Protein AF-L8G0K2-F1 (afdb_monomer)

Sequence (313 aa):
MASQEKRITRATSEGATPSTEPTEPAPRPIAQEADSPREEMASKLASLRRRIDEEKSYFNTMEEALQARIREESRKRRHQDSEEEWENPPDEEAQGTASTLSTETTPAHRPFGRVKDPKVYKGESARELNEFMASICTSFRYQPRMFPTEQSKVAFAAQYLEGDPMKEWDNRCASQDEGFADPLDIAGFEEFLRDLHVDPANRQRIAALTYNGAHQRKGQGIRKFVTYLEELEREMEPYTESQRTTHLLTKIHPDMRQRLLEGGYTERSSTHREAVVNILAMLEMTNRWVTEKAPTSDKPKEGRSSPQGNFPN

Foldseek 3Di:
DDDDDDDDDDDDDDDDDDDDDDDDDDDDDDDPDCPDPVVVVVVVVVVVVVVVVVVVVVVVVVVVVVVVVVVVVVVVVVVVVVVPPPDDDDDDDDDDDDDDDDDDDDPPDDPLPPQPQAAADALPDPVSLVSRLVSLVVVCVSCVVQPVDQLSSLVSSLVSYDHPLNVVVVVVVVVCVPDDDPPQGSVNSSVSSVCVNPPLVRLQVVLVVCLVPAAQDQLRQLVNSLVVNVVSCVSYDHDQQLVSLVSSLVRYDPVLNVVCVVVVVCVPDRSHNVSVSVVSNVVCVVDCSDDPPPPPDPDPPDDDDDDPDDDDD

Radius of gyration: 38.15 Å; Cα contacts (8 Å, |Δi|>4): 145; chains: 1; bounding box: 111×117×77 Å

Secondary structure (DSSP, 8-state):
------------------------------------HHHHHHHHHHHHHHHHHHHHHHHHHHHHHHHHHHHHHHHHHHHHTTTSTT--------------------------PPPPPPPPB--S-HHHHHHHHHHHHHHHHH-TTT--SHHHHHHHHHTTB-SHHHHHHHHHHHHHTTS------HHHHHHHHHHHHS-HHHHHHHHHHHHHH--PPTT--HHHHHHHHHHHHHTSSPPPHHHHHHHHHHHS-HHHHHHHHHTTHHHH--S-HHHHHHHHHHHHHHTT-S-----------------------

pLDDT: mean 70.8, std 22.41, range [29.92, 96.0]

Organism: Pseudogymnoascus destructans (strain ATCC MYA-4855 / 20631-21) (NCBI:txid658429)

Mean predicted aligned error: 21.27 Å

Structure (mmCIF, N/CA/C/O backbone):
data_AF-L8G0K2-F1
#
_entry.id   AF-L8G0K2-F1
#
loop_
_atom_site.group_PDB
_atom_site.id
_atom_site.type_symbol
_atom_site.label_atom_id
_atom_site.label_alt_id
_atom_site.label_comp_id
_atom_site.label_asym_id
_atom_site.label_entity_id
_atom_site.label_seq_id
_atom_site.pdbx_PDB_ins_code
_atom_site.Cartn_x
_atom_site.Cartn_y
_atom_site.Cartn_z
_atom_site.occupancy
_atom_site.B_iso_or_equiv
_atom_site.auth_seq_id
_atom_site.auth_comp_id
_atom_site.auth_asym_id
_atom_site.auth_atom_id
_atom_site.pdbx_PDB_model_num
ATOM 1 N N . MET A 1 1 ? 0.502 58.649 -22.788 1.00 37.28 1 MET A N 1
ATOM 2 C CA . MET A 1 1 ? -0.056 59.415 -23.921 1.00 37.28 1 MET A CA 1
ATOM 3 C C . MET A 1 1 ? -1.471 58.924 -24.150 1.00 37.28 1 MET A C 1
ATOM 5 O O . MET A 1 1 ? -1.595 57.733 -24.365 1.00 37.28 1 MET A O 1
ATOM 9 N N . ALA A 1 2 ? -2.443 59.835 -23.987 1.00 39.22 2 ALA A N 1
ATOM 10 C CA . ALA A 1 2 ? -3.812 59.911 -24.535 1.00 39.22 2 ALA A CA 1
ATOM 11 C C . ALA A 1 2 ? -4.628 58.624 -24.794 1.00 39.22 2 ALA A C 1
ATOM 13 O O . ALA A 1 2 ? -4.131 57.642 -25.312 1.00 39.22 2 ALA A O 1
ATOM 14 N N . SER A 1 3 ? -5.942 58.583 -24.620 1.00 37.91 3 SER A N 1
ATOM 15 C CA . SER A 1 3 ? -6.933 59.489 -24.042 1.00 37.91 3 SER A CA 1
ATOM 16 C C . SER A 1 3 ? -8.235 58.692 -24.006 1.00 37.91 3 SER A C 1
ATOM 18 O O . SER A 1 3 ? -8.466 57.814 -24.835 1.00 37.91 3 SER A O 1
ATOM 20 N N . GLN A 1 4 ? -9.075 59.047 -23.042 1.00 38.69 4 GLN A N 1
ATOM 21 C CA . GLN A 1 4 ? -10.517 58.807 -23.009 1.00 38.69 4 GLN A CA 1
ATOM 22 C C . GLN A 1 4 ? -11.208 59.205 -24.332 1.00 38.69 4 GLN A C 1
ATOM 24 O O . GLN A 1 4 ? -10.645 59.967 -25.111 1.00 38.69 4 GLN A O 1
ATOM 29 N N . GLU A 1 5 ? -12.448 58.750 -24.542 1.00 42.97 5 GLU A N 1
ATOM 30 C CA . GLU A 1 5 ? -13.641 59.616 -24.638 1.00 42.97 5 GLU A CA 1
ATOM 31 C C . GLU A 1 5 ? -14.902 58.781 -24.975 1.00 42.97 5 GLU A C 1
ATOM 33 O O . GLU A 1 5 ? -14.923 58.018 -25.929 1.00 42.97 5 GLU A O 1
ATOM 38 N N . LYS A 1 6 ? -15.889 58.741 -24.065 1.00 43.88 6 LYS A N 1
ATOM 39 C CA . LYS A 1 6 ? -17.173 59.489 -24.078 1.00 43.88 6 LYS A CA 1
ATOM 40 C C . LYS A 1 6 ? -18.277 58.842 -24.946 1.00 43.88 6 LYS A C 1
ATOM 42 O O . LYS A 1 6 ? -18.152 58.774 -26.158 1.00 43.88 6 LYS A O 1
ATOM 47 N N . ARG A 1 7 ? -19.452 58.569 -24.360 1.00 40.81 7 ARG A N 1
ATOM 48 C CA . ARG A 1 7 ? -20.608 59.499 -24.314 1.00 40.81 7 ARG A CA 1
ATOM 49 C C . ARG A 1 7 ? -21.845 58.823 -23.704 1.00 40.81 7 ARG A C 1
ATOM 51 O O . ARG A 1 7 ? -22.255 57.748 -24.117 1.00 40.81 7 ARG A O 1
ATOM 58 N N . ILE A 1 8 ? -22.439 59.527 -22.743 1.00 40.72 8 ILE A N 1
ATOM 59 C CA . ILE A 1 8 ? -23.789 59.342 -22.203 1.00 40.72 8 ILE A CA 1
ATOM 60 C C . ILE A 1 8 ? -24.650 60.486 -22.762 1.00 40.72 8 ILE A C 1
ATOM 62 O O . ILE A 1 8 ? -24.208 61.633 -22.730 1.00 40.72 8 ILE A O 1
ATOM 66 N N . THR A 1 9 ? -25.877 60.182 -23.187 1.00 42.94 9 THR A N 1
ATOM 67 C CA . THR A 1 9 ? -27.027 61.096 -23.399 1.00 42.94 9 THR A CA 1
ATOM 68 C C . THR A 1 9 ? -28.280 60.221 -23.237 1.00 42.94 9 THR A C 1
ATOM 70 O O . THR A 1 9 ? -28.441 59.291 -24.017 1.00 42.94 9 THR A O 1
ATOM 73 N N . ARG A 1 10 ? -29.040 60.214 -22.128 1.00 32.62 10 ARG A N 1
ATOM 74 C CA . ARG A 1 10 ? -30.057 61.165 -21.610 1.00 32.62 10 ARG A CA 1
ATOM 75 C C . ARG A 1 10 ? -31.024 61.696 -22.682 1.00 32.62 10 ARG A C 1
ATOM 77 O O . ARG A 1 10 ? -30.595 62.505 -23.493 1.00 32.62 10 ARG A O 1
ATOM 84 N N . ALA A 1 11 ? -32.318 61.346 -22.605 1.00 36.62 11 ALA A N 1
ATOM 85 C CA . ALA A 1 11 ? -33.385 62.183 -22.014 1.00 36.62 11 ALA A CA 1
ATOM 86 C C . ALA A 1 11 ? -34.821 61.692 -22.352 1.00 36.62 11 ALA A C 1
ATOM 88 O O . ALA A 1 11 ? -35.065 61.326 -23.494 1.00 36.62 11 ALA A O 1
ATOM 89 N N . THR A 1 12 ? -35.738 61.856 -21.369 1.00 33.00 12 THR A N 1
ATOM 90 C CA . THR A 1 12 ? -37.182 62.257 -21.469 1.00 33.00 12 THR A CA 1
ATOM 91 C C . THR A 1 12 ? -38.163 61.311 -22.195 1.00 33.00 12 THR A C 1
ATOM 93 O O . THR A 1 12 ? -37.788 60.662 -23.151 1.00 33.00 12 THR A O 1
ATOM 96 N N . SER A 1 13 ? -39.440 61.139 -21.828 1.00 34.09 13 SER A N 1
ATOM 97 C CA . SER A 1 13 ? -40.441 62.026 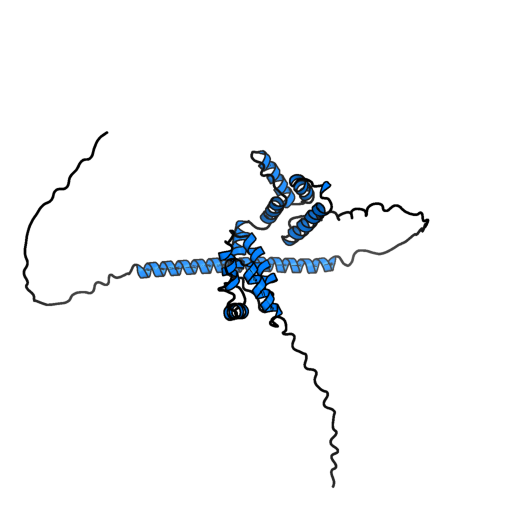-21.211 1.00 34.09 13 SER A CA 1
ATOM 98 C C . SER A 1 13 ? -41.681 61.204 -20.786 1.00 34.09 13 SER A C 1
ATOM 100 O O . SER A 1 13 ? -41.936 60.203 -21.441 1.00 34.09 13 SER A O 1
ATOM 102 N N . GLU A 1 14 ? -42.423 61.683 -19.769 1.00 33.28 14 GLU A N 1
ATOM 103 C CA . GLU A 1 14 ? -43.901 61.623 -19.554 1.00 33.28 14 GLU A CA 1
ATOM 104 C C . GLU A 1 14 ? -44.651 60.266 -19.666 1.00 33.28 14 GLU A C 1
ATOM 106 O O . GLU A 1 14 ? -44.383 59.436 -20.513 1.00 33.28 14 GLU A O 1
ATOM 111 N N . GLY A 1 15 ? -45.663 59.926 -18.868 1.00 33.34 15 GLY A N 1
ATOM 112 C CA . GLY A 1 15 ? -46.583 60.707 -18.054 1.00 33.34 15 GLY A CA 1
ATOM 113 C C . GLY A 1 15 ? -47.531 59.775 -17.274 1.00 33.34 15 GLY A C 1
ATOM 114 O O . GLY A 1 15 ? -47.352 58.561 -17.232 1.00 33.34 15 GLY A O 1
ATOM 115 N N . ALA A 1 16 ? -48.491 60.390 -16.595 1.00 35.03 16 ALA A N 1
ATOM 116 C CA . ALA A 1 16 ? -49.222 59.891 -15.436 1.00 35.03 16 ALA A CA 1
ATOM 117 C C . ALA A 1 16 ? -50.345 58.850 -15.685 1.00 35.03 16 ALA A C 1
ATOM 119 O O . ALA A 1 16 ? -50.921 58.757 -16.764 1.00 35.03 16 ALA A O 1
ATOM 120 N N . THR A 1 17 ? -50.671 58.124 -14.608 1.00 41.16 17 THR A N 1
ATOM 121 C CA . THR A 1 17 ? -51.876 57.312 -14.299 1.00 41.16 17 THR A CA 1
ATOM 122 C C . THR A 1 17 ? -53.199 58.105 -14.434 1.00 41.16 17 THR A C 1
ATOM 124 O O . THR A 1 17 ? -53.136 59.332 -1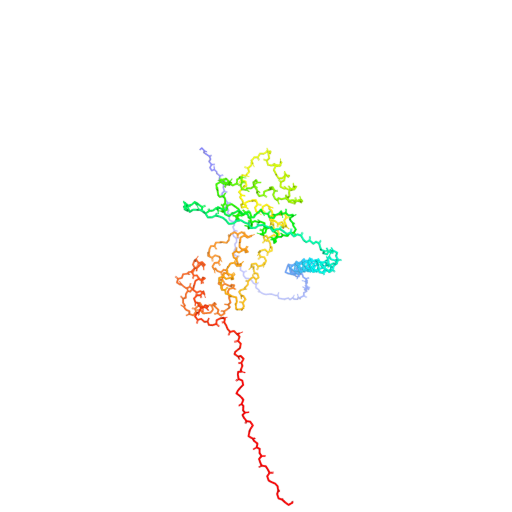4.325 1.00 41.16 17 THR A O 1
ATOM 127 N N . PRO A 1 18 ? -54.401 57.482 -14.624 1.00 43.72 18 PRO A N 1
ATOM 128 C CA . PRO A 1 18 ? -55.080 56.703 -13.560 1.00 43.72 18 PRO A CA 1
ATOM 129 C C . PRO A 1 18 ? -56.032 55.539 -13.967 1.00 43.72 18 PRO A C 1
ATOM 131 O O . PRO A 1 18 ? -56.307 55.293 -15.135 1.00 43.72 18 PRO A O 1
ATOM 134 N N . SER A 1 19 ? -56.493 54.834 -12.918 1.00 38.59 19 SER A N 1
ATOM 135 C CA . SER A 1 19 ? -57.472 53.734 -12.769 1.00 38.59 19 SER A CA 1
ATOM 136 C C . SER A 1 19 ? -58.583 53.570 -13.807 1.00 38.59 19 SER A C 1
ATOM 138 O O . SER A 1 19 ? -59.133 54.576 -14.233 1.00 38.59 19 SER A O 1
ATOM 140 N N . THR A 1 20 ? -59.037 52.319 -14.031 1.00 33.47 20 THR A N 1
ATOM 141 C CA . THR A 1 20 ? -60.458 51.858 -13.996 1.00 33.47 20 THR A CA 1
ATOM 142 C C . THR A 1 20 ? -60.529 50.316 -14.168 1.00 33.47 20 THR A C 1
ATOM 144 O O . THR A 1 20 ? -60.128 49.792 -15.201 1.00 33.47 20 THR A O 1
ATOM 147 N N . GLU A 1 21 ? -61.037 49.592 -13.165 1.00 33.69 21 GLU A N 1
ATOM 148 C CA . GLU A 1 21 ? -61.725 48.275 -13.280 1.00 33.69 21 GLU A CA 1
ATOM 149 C C . GLU A 1 21 ? -63.240 48.566 -13.474 1.00 33.69 21 GLU A C 1
ATOM 151 O O . GLU A 1 21 ? -63.615 49.702 -13.162 1.00 33.69 21 GLU A O 1
ATOM 156 N N . PRO A 1 22 ? -64.168 47.649 -13.858 1.00 49.97 22 PRO A N 1
ATOM 157 C CA . PRO A 1 22 ? -64.076 46.205 -14.159 1.00 49.97 22 PRO A CA 1
ATOM 158 C C . PRO A 1 22 ? -64.870 45.763 -15.420 1.00 49.97 22 PRO A C 1
ATOM 160 O O . PRO A 1 22 ? -65.672 46.539 -15.923 1.00 49.97 22 PRO A O 1
ATOM 163 N N . THR A 1 23 ? -64.702 44.523 -15.921 1.00 33.56 23 THR A N 1
ATOM 164 C CA . THR A 1 23 ? -65.719 43.722 -16.676 1.00 33.56 23 THR A CA 1
ATOM 165 C C . THR A 1 23 ? -65.168 42.315 -17.006 1.00 33.56 23 THR A C 1
ATOM 167 O O . THR A 1 23 ? -64.270 42.175 -17.832 1.00 33.56 23 THR A O 1
ATOM 170 N N . GLU A 1 24 ? -65.726 41.269 -16.385 1.00 40.56 24 GLU A N 1
ATOM 171 C CA . GLU A 1 24 ? -65.744 39.864 -16.870 1.00 40.56 24 GLU A CA 1
ATOM 172 C C . GLU A 1 24 ? -66.798 39.737 -18.002 1.00 40.56 24 GLU A C 1
ATOM 174 O O . GLU A 1 24 ? -67.771 40.495 -17.921 1.00 40.56 24 GLU A O 1
ATOM 179 N N . PRO A 1 25 ? -66.733 38.814 -19.006 1.00 46.34 25 PRO A N 1
ATOM 180 C CA . PRO A 1 25 ? -66.647 37.359 -18.764 1.00 46.34 25 PRO A CA 1
ATOM 181 C C . PRO A 1 25 ? -65.999 36.452 -19.861 1.00 46.34 25 PRO A C 1
ATOM 183 O O . PRO A 1 25 ? -65.814 36.831 -21.015 1.00 46.34 25 PRO A O 1
ATOM 186 N N . ALA A 1 26 ? -65.832 35.175 -19.475 1.00 39.62 26 ALA A N 1
ATOM 187 C CA . ALA A 1 26 ? -65.945 33.917 -20.251 1.00 39.62 26 ALA A CA 1
ATOM 188 C C . ALA A 1 26 ? -64.661 33.106 -20.605 1.00 39.62 26 ALA A C 1
ATOM 190 O O . ALA A 1 26 ? -63.680 33.665 -21.093 1.00 39.62 26 ALA A O 1
ATOM 191 N N . PRO A 1 27 ? -64.669 31.757 -20.422 1.00 53.91 27 PRO A N 1
ATOM 192 C CA . PRO A 1 27 ? -63.460 30.927 -20.398 1.00 53.91 27 PRO A CA 1
ATOM 193 C C . PRO A 1 27 ? -63.248 30.109 -21.685 1.00 53.91 27 PRO A C 1
ATOM 195 O O . PRO A 1 27 ? -64.172 29.431 -22.134 1.00 53.91 27 PRO A O 1
ATOM 198 N N . ARG A 1 28 ? -62.021 30.087 -22.234 1.00 38.41 28 ARG A N 1
ATOM 199 C CA . ARG A 1 28 ? -61.509 29.075 -23.195 1.00 38.41 28 ARG A CA 1
ATOM 200 C C . ARG A 1 28 ? -59.969 29.068 -23.207 1.00 38.41 28 ARG A C 1
ATOM 202 O O . ARG A 1 28 ? -59.374 30.104 -22.938 1.00 38.41 28 ARG A O 1
ATOM 209 N N . PRO A 1 29 ? -59.339 28.009 -23.733 1.00 39.47 29 PRO A N 1
ATOM 210 C CA . PRO A 1 29 ? -59.212 26.658 -23.204 1.00 39.47 29 PRO A CA 1
ATOM 211 C C . PRO A 1 29 ? -57.836 26.467 -22.530 1.00 39.47 29 PRO A C 1
ATOM 213 O O . PRO A 1 29 ? -56.865 27.140 -22.863 1.00 39.47 29 PRO A O 1
ATOM 216 N N . ILE A 1 30 ? -57.740 25.518 -21.598 1.00 44.78 30 ILE A N 1
ATOM 217 C CA . ILE A 1 30 ? -56.463 25.081 -21.018 1.00 44.78 30 ILE A CA 1
ATOM 218 C C . ILE A 1 30 ? -55.634 24.445 -22.141 1.00 44.78 30 ILE A C 1
ATOM 220 O O . ILE A 1 30 ? -55.882 23.305 -22.528 1.00 44.78 30 ILE A O 1
ATOM 224 N N . ALA A 1 31 ? -54.666 25.184 -22.677 1.00 37.97 31 ALA A N 1
ATOM 225 C CA . ALA A 1 31 ? -53.550 24.597 -23.400 1.00 37.97 31 ALA A CA 1
ATOM 226 C C . ALA A 1 31 ? -52.575 24.048 -22.352 1.00 37.97 31 ALA A C 1
ATOM 228 O O . ALA A 1 31 ? -51.911 24.797 -21.637 1.00 37.97 31 ALA A O 1
ATOM 229 N N . GLN A 1 32 ? -52.563 22.722 -22.221 1.00 49.44 32 GLN A N 1
ATOM 230 C CA . GLN A 1 32 ? -51.531 21.979 -21.513 1.00 49.44 32 GLN A CA 1
ATOM 231 C C . GLN A 1 32 ? -50.213 22.126 -22.282 1.00 49.44 32 GLN A C 1
ATOM 233 O O . GLN A 1 32 ? -49.890 21.302 -23.126 1.00 49.44 32 GLN A O 1
ATOM 238 N N . GLU A 1 33 ? -49.448 23.167 -21.982 1.00 47.88 33 GLU A N 1
ATOM 239 C CA . GLU A 1 33 ? -48.014 23.202 -22.261 1.00 47.88 33 GLU A CA 1
ATOM 240 C C . GLU A 1 33 ? -47.284 23.437 -20.945 1.00 47.88 33 GLU A C 1
ATOM 242 O O . GLU A 1 33 ? -47.002 24.556 -20.526 1.00 47.88 33 GLU A O 1
ATOM 247 N N . ALA A 1 34 ? -47.026 22.338 -20.250 1.00 45.16 34 ALA A N 1
ATOM 248 C CA . ALA A 1 34 ? -46.026 22.285 -19.199 1.00 45.16 34 ALA A CA 1
ATOM 249 C C . ALA A 1 34 ? -45.385 20.897 -19.224 1.00 45.16 34 ALA A C 1
ATOM 251 O O . ALA A 1 34 ? -45.377 20.194 -18.217 1.00 45.16 34 ALA A O 1
ATOM 252 N N . ASP A 1 35 ? -44.871 20.498 -20.390 1.00 55.91 35 ASP A N 1
ATOM 253 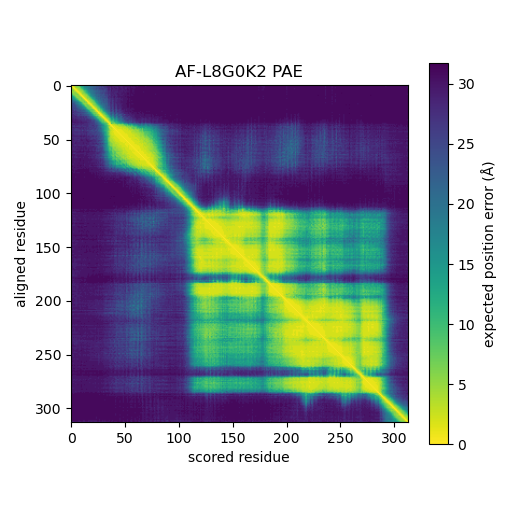C CA . ASP A 1 35 ? -43.873 19.434 -20.435 1.00 55.91 35 ASP A CA 1
ATOM 254 C C . ASP A 1 35 ? -42.575 20.037 -19.878 1.00 55.91 35 ASP A C 1
ATOM 256 O O . ASP A 1 35 ? -41.916 20.888 -20.481 1.00 55.91 35 ASP A O 1
ATOM 260 N N . SER A 1 36 ? -42.360 19.772 -18.592 1.00 59.91 36 SER A N 1
ATOM 261 C CA . SER A 1 36 ? -41.456 20.530 -17.737 1.00 59.91 36 SER A CA 1
ATOM 262 C C . SER A 1 36 ? -40.007 20.070 -17.947 1.00 59.91 36 SER A C 1
ATOM 264 O O . SER A 1 36 ? -39.747 18.867 -17.880 1.00 59.91 36 SER A O 1
ATOM 266 N N . PRO A 1 37 ? -39.013 20.983 -18.020 1.00 61.31 37 PRO A N 1
ATOM 267 C CA . PRO A 1 37 ? -37.575 20.651 -18.031 1.00 61.31 37 PRO A CA 1
ATOM 268 C C . PRO A 1 37 ? -37.132 19.716 -16.889 1.00 61.31 37 PRO A C 1
ATOM 270 O O . PRO A 1 37 ? -36.065 19.100 -16.921 1.00 61.31 37 PRO A O 1
ATOM 273 N N . ARG A 1 38 ? -37.956 19.622 -15.842 1.00 63.16 38 ARG A N 1
ATOM 274 C CA . ARG A 1 38 ? -37.766 18.773 -14.672 1.00 63.16 38 ARG A CA 1
ATOM 275 C C . ARG A 1 38 ? -37.977 17.283 -14.960 1.00 63.16 38 ARG A C 1
ATOM 277 O O . ARG A 1 38 ? -37.257 16.473 -14.379 1.00 63.16 38 ARG A O 1
ATOM 284 N N . GLU A 1 39 ? -38.909 16.919 -15.840 1.00 69.81 39 GLU A N 1
ATOM 285 C CA . GLU A 1 39 ? -39.146 15.516 -16.215 1.00 69.81 39 GLU A CA 1
ATOM 286 C C . GLU A 1 39 ? -38.036 14.994 -17.134 1.00 69.81 39 GLU A C 1
ATOM 288 O O . GLU A 1 39 ? -37.537 13.883 -16.940 1.00 69.81 39 GLU A O 1
ATOM 293 N N . GLU A 1 40 ? -37.529 15.839 -18.034 1.00 77.06 40 GLU A N 1
ATOM 294 C CA . GLU A 1 40 ? -36.377 15.511 -18.878 1.00 77.06 40 GLU A CA 1
ATOM 295 C C . GLU A 1 40 ? -35.099 15.294 -18.043 1.00 77.06 40 GLU A C 1
ATOM 297 O O . GLU A 1 40 ? -34.362 14.325 -18.245 1.00 77.06 40 GLU A O 1
ATOM 302 N N . MET A 1 41 ? -34.849 16.147 -17.040 1.00 75.38 41 MET A N 1
ATOM 303 C CA . MET A 1 41 ? -33.737 15.959 -16.098 1.00 75.38 41 MET A CA 1
ATOM 304 C C . MET A 1 41 ? -33.903 14.706 -15.230 1.00 75.38 41 MET A C 1
ATOM 306 O O . MET A 1 41 ? -32.922 14.002 -14.979 1.00 75.38 41 MET A O 1
ATOM 310 N N . ALA A 1 42 ? -35.126 14.387 -14.800 1.00 81.50 42 ALA A N 1
ATOM 311 C CA . ALA A 1 42 ? -35.404 13.163 -14.054 1.00 81.50 42 ALA A CA 1
ATOM 312 C C . ALA A 1 42 ? -35.149 11.906 -14.906 1.00 81.50 42 ALA A C 1
ATOM 314 O O . ALA A 1 42 ? -34.529 10.954 -14.426 1.00 81.50 42 ALA A O 1
ATOM 315 N N . SER A 1 43 ? -35.538 11.929 -16.184 1.00 85.19 43 SER A N 1
ATOM 316 C CA . SER A 1 43 ? -35.283 10.848 -17.145 1.00 85.19 43 SER A CA 1
ATOM 317 C C . SER A 1 43 ? -33.785 10.656 -17.429 1.00 85.19 43 SER A C 1
ATOM 319 O O . SER A 1 43 ? -33.277 9.527 -17.428 1.00 85.19 43 SER A O 1
ATOM 321 N N . LYS A 1 44 ? -33.028 11.755 -17.562 1.00 84.25 44 LYS A N 1
ATOM 322 C CA . LYS A 1 44 ? -31.560 11.719 -17.704 1.00 84.25 44 LYS A CA 1
ATOM 323 C C . LYS A 1 44 ? -30.876 11.146 -16.459 1.00 84.25 44 LYS A C 1
ATOM 325 O O . LYS A 1 44 ? -29.991 10.301 -16.586 1.00 84.25 44 LYS A O 1
ATOM 330 N N . LEU A 1 45 ? -31.316 11.533 -15.259 1.00 86.25 45 LEU A N 1
ATOM 331 C CA . LEU A 1 45 ? -30.802 10.982 -13.999 1.00 86.25 45 LEU A CA 1
ATOM 332 C C . LEU A 1 45 ? -31.113 9.488 -13.844 1.00 86.25 45 LEU A C 1
ATOM 334 O O . LEU A 1 45 ? -30.254 8.732 -13.392 1.00 86.25 45 LEU A O 1
ATOM 338 N N . ALA A 1 46 ? -32.310 9.047 -14.231 1.00 88.56 46 ALA A N 1
ATOM 339 C CA . ALA A 1 46 ? -32.685 7.635 -14.195 1.00 88.56 46 ALA A CA 1
ATOM 340 C C . ALA A 1 46 ? -31.851 6.797 -15.177 1.00 88.56 46 ALA A C 1
ATOM 342 O O . ALA A 1 46 ? -31.370 5.721 -14.818 1.00 88.56 46 ALA A O 1
ATOM 343 N N . SER A 1 47 ? -31.615 7.319 -16.383 1.00 90.06 47 SER A N 1
ATOM 344 C CA . SER A 1 47 ? -30.771 6.670 -17.392 1.00 90.06 47 SER A CA 1
ATOM 345 C C . SER A 1 47 ? -29.314 6.560 -16.935 1.00 90.06 47 SER A C 1
ATOM 347 O O . SER A 1 47 ? -28.687 5.518 -17.109 1.00 90.06 47 SER A O 1
ATOM 349 N N . LEU A 1 48 ? -28.787 7.602 -16.283 1.00 88.19 48 LEU A N 1
ATOM 350 C CA . LEU A 1 48 ? -27.427 7.594 -15.744 1.00 88.19 48 LEU A CA 1
ATOM 351 C C . LEU A 1 48 ? -27.271 6.587 -14.597 1.00 88.19 48 LEU A C 1
ATOM 353 O O . LEU A 1 48 ? -26.290 5.851 -14.557 1.00 88.19 48 LEU A O 1
ATOM 357 N N . ARG A 1 49 ? -28.257 6.506 -13.693 1.00 89.25 49 ARG A N 1
ATOM 358 C CA . ARG A 1 49 ? -28.274 5.507 -12.611 1.00 89.25 49 ARG A CA 1
ATOM 359 C C . ARG A 1 49 ? -28.295 4.086 -13.158 1.00 89.25 49 ARG A C 1
ATOM 361 O O . ARG A 1 49 ? -27.476 3.281 -12.738 1.00 89.25 49 ARG A O 1
ATOM 368 N N . ARG A 1 50 ? -29.154 3.816 -14.148 1.00 91.62 50 ARG A N 1
ATOM 369 C CA . ARG A 1 50 ? -29.211 2.506 -14.808 1.00 91.62 50 ARG A CA 1
ATOM 370 C C . ARG A 1 50 ? -27.853 2.117 -15.388 1.00 91.62 50 ARG A C 1
ATOM 372 O O . ARG A 1 50 ? -27.406 1.007 -15.149 1.00 91.62 50 ARG A O 1
ATOM 379 N N . ARG A 1 51 ? -27.177 3.043 -16.072 1.00 91.69 51 ARG A N 1
ATOM 380 C CA . ARG A 1 51 ? -25.856 2.797 -16.666 1.00 91.69 51 ARG A CA 1
ATOM 381 C C . ARG A 1 51 ? -24.773 2.524 -15.618 1.00 91.69 51 ARG A C 1
ATOM 383 O O . ARG A 1 51 ? -23.948 1.643 -15.815 1.00 91.69 51 ARG A O 1
ATOM 390 N N . ILE A 1 52 ? -24.807 3.237 -14.491 1.00 90.44 52 ILE A N 1
ATOM 391 C CA . ILE A 1 52 ? -23.898 2.993 -13.360 1.00 90.44 52 ILE A CA 1
ATOM 392 C C . ILE A 1 52 ? -24.147 1.610 -12.748 1.00 90.44 52 ILE A C 1
ATOM 394 O O . ILE A 1 52 ? -23.198 0.913 -12.398 1.00 90.44 52 ILE A O 1
ATOM 398 N N . ASP A 1 53 ? -25.407 1.204 -12.607 1.00 90.06 53 ASP A N 1
ATOM 399 C CA . ASP A 1 53 ? -25.751 -0.108 -12.056 1.00 90.06 53 ASP A CA 1
ATOM 400 C C . ASP A 1 53 ? -25.370 -1.245 -13.021 1.00 90.06 53 ASP A C 1
ATOM 402 O O . ASP A 1 53 ? -24.903 -2.296 -12.581 1.00 90.06 53 ASP A O 1
ATOM 406 N N . GLU A 1 54 ? -25.472 -1.011 -14.330 1.00 89.31 54 GLU A N 1
ATOM 407 C CA . GLU A 1 54 ? -24.997 -1.919 -15.381 1.00 89.31 54 GLU A CA 1
ATOM 408 C C . GLU A 1 54 ? -23.469 -2.074 -15.358 1.00 89.31 54 GLU A C 1
ATOM 410 O O . GLU A 1 54 ? -22.961 -3.194 -15.351 1.00 89.31 54 GLU A O 1
ATOM 415 N N . GLU A 1 55 ? -22.723 -0.969 -15.252 1.00 85.69 55 GLU A N 1
ATOM 416 C CA . GLU A 1 55 ? -21.260 -1.000 -15.122 1.00 85.69 55 GLU A CA 1
ATOM 417 C C . GLU A 1 55 ? -20.815 -1.702 -13.832 1.00 85.69 55 GLU A C 1
ATOM 419 O O . GLU A 1 55 ? -19.878 -2.500 -13.852 1.00 85.69 55 GLU A O 1
ATOM 424 N N . LYS A 1 56 ? -21.517 -1.480 -12.714 1.00 85.75 56 LYS A N 1
ATOM 425 C CA . LYS A 1 56 ? -21.267 -2.206 -11.458 1.00 85.75 56 LYS A CA 1
ATOM 426 C C . LYS A 1 56 ? -21.565 -3.696 -11.584 1.00 85.75 56 LYS A C 1
ATOM 428 O O . LYS A 1 56 ? -20.829 -4.507 -11.030 1.00 85.75 56 LYS A O 1
ATOM 433 N N . SER A 1 57 ? -22.622 -4.068 -12.305 1.00 87.88 57 SER A N 1
ATOM 434 C CA . SER A 1 57 ? -22.951 -5.470 -12.571 1.00 87.88 57 SER A CA 1
ATOM 435 C C . SER A 1 57 ? -21.875 -6.145 -13.428 1.00 87.88 57 SER A C 1
ATOM 437 O O . SER A 1 57 ? -21.438 -7.253 -13.106 1.00 87.88 57 SER A O 1
ATOM 439 N N . TYR A 1 58 ? -21.374 -5.457 -14.456 1.00 87.75 58 TYR A N 1
ATOM 440 C CA . TYR A 1 58 ? -20.257 -5.935 -15.270 1.00 87.75 58 TYR A CA 1
ATOM 441 C C . TYR A 1 58 ? -18.972 -6.088 -14.446 1.00 87.75 58 TYR A C 1
ATOM 443 O O . TYR A 1 58 ? -18.282 -7.100 -14.537 1.00 87.75 58 TYR A O 1
ATOM 451 N N . PHE A 1 59 ? -18.675 -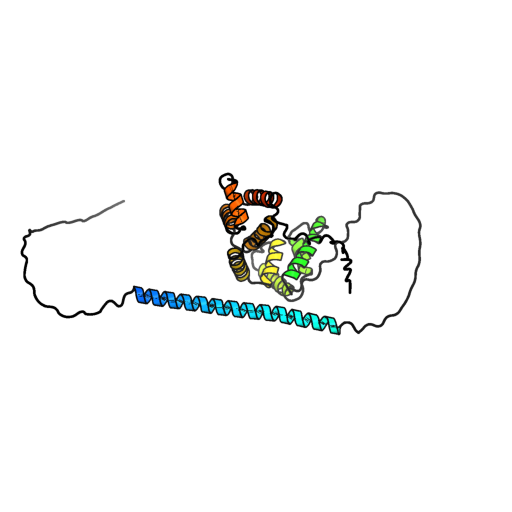5.120 -13.578 1.00 83.19 59 PHE A N 1
ATOM 452 C CA . PHE A 1 59 ? -17.519 -5.203 -12.691 1.00 83.19 59 PHE A CA 1
ATOM 453 C C . PHE A 1 59 ? -17.627 -6.386 -11.717 1.00 83.19 59 PHE A C 1
ATOM 455 O O . PHE A 1 59 ? -16.684 -7.159 -11.582 1.00 83.19 59 PHE A O 1
ATOM 462 N N . ASN A 1 60 ? -18.794 -6.582 -11.099 1.00 84.12 60 ASN A N 1
ATOM 463 C CA . ASN A 1 60 ? -19.031 -7.675 -10.155 1.00 84.12 60 ASN A CA 1
ATOM 464 C C . ASN A 1 60 ? -18.946 -9.060 -10.825 1.00 84.12 60 ASN A C 1
ATOM 466 O O . ASN A 1 60 ? -18.375 -9.990 -10.265 1.00 84.12 60 ASN A O 1
ATOM 470 N N . THR A 1 61 ? -19.467 -9.199 -12.048 1.00 88.44 61 THR A N 1
ATOM 471 C CA . THR A 1 61 ? -19.357 -10.453 -12.818 1.00 88.44 61 THR A CA 1
ATOM 472 C C . THR A 1 61 ? -17.920 -10.737 -13.258 1.00 88.44 61 THR A C 1
ATOM 474 O O . THR A 1 61 ? -17.477 -11.884 -13.207 1.00 88.44 61 THR A O 1
ATOM 477 N N . MET A 1 62 ? -17.156 -9.704 -13.625 1.00 87.69 62 MET A N 1
ATOM 478 C CA . MET A 1 62 ? -15.729 -9.836 -13.930 1.00 87.69 62 MET A CA 1
ATOM 479 C C . MET A 1 62 ? -14.912 -10.231 -12.690 1.00 87.69 62 MET A C 1
ATOM 481 O O . MET A 1 62 ? -14.034 -11.090 -12.770 1.00 87.69 62 MET A O 1
ATOM 485 N N . GLU A 1 63 ? -15.221 -9.649 -11.529 1.00 84.75 63 GLU A N 1
ATOM 486 C CA . GLU A 1 63 ? -14.604 -10.010 -10.250 1.00 84.75 63 GLU A CA 1
ATOM 487 C C . GLU A 1 63 ? -14.904 -11.469 -9.875 1.00 84.75 63 GLU A C 1
ATOM 489 O O . GLU A 1 63 ? -14.000 -12.214 -9.487 1.00 84.75 63 GLU A O 1
ATOM 494 N N . GLU A 1 64 ? -16.147 -11.917 -10.057 1.00 89.12 64 GLU A N 1
ATOM 495 C CA . GLU A 1 64 ? -16.536 -13.306 -9.824 1.00 89.12 64 GLU A CA 1
ATOM 496 C C . GLU A 1 64 ? -15.801 -14.274 -10.765 1.00 89.12 64 GLU A C 1
ATOM 498 O O . GLU A 1 64 ? -15.306 -15.311 -10.314 1.00 89.12 64 GLU A O 1
ATOM 503 N N . ALA A 1 65 ? -15.642 -13.915 -12.043 1.00 87.44 65 ALA A N 1
ATOM 504 C CA . ALA A 1 65 ? -14.887 -14.706 -13.014 1.00 87.44 65 ALA A CA 1
ATOM 505 C C . ALA A 1 65 ? -13.394 -14.814 -12.648 1.00 87.44 65 ALA A C 1
ATOM 507 O O . ALA A 1 65 ? -12.806 -15.896 -12.734 1.00 87.44 65 ALA A O 1
ATOM 508 N N . LEU A 1 66 ? -12.782 -13.725 -12.171 1.00 86.06 66 LEU A N 1
ATOM 509 C CA . LEU A 1 66 ? -11.402 -13.737 -11.676 1.00 86.06 66 LEU A CA 1
ATOM 510 C C . LEU A 1 66 ? -11.259 -14.612 -10.425 1.00 86.06 66 LEU A C 1
ATOM 512 O O . LEU A 1 66 ? -10.348 -15.438 -10.348 1.00 86.06 66 LEU A O 1
ATOM 516 N N . GLN A 1 67 ? -12.187 -14.504 -9.471 1.00 86.88 67 GLN A N 1
ATOM 517 C CA . GLN A 1 67 ? -12.193 -15.368 -8.289 1.00 86.88 67 GLN A CA 1
ATOM 518 C C . GLN A 1 67 ? -12.408 -16.842 -8.653 1.00 86.88 67 GLN A C 1
ATOM 520 O O . GLN A 1 67 ? -11.790 -17.720 -8.046 1.00 86.88 67 GLN A O 1
ATOM 525 N N . ALA A 1 68 ? -13.255 -17.138 -9.641 1.00 84.00 68 ALA A N 1
ATOM 526 C CA . ALA A 1 68 ? -13.451 -18.490 -10.150 1.00 84.00 68 ALA A CA 1
ATOM 527 C C . ALA A 1 68 ? -12.157 -19.049 -10.758 1.00 84.00 68 ALA A C 1
ATOM 529 O O . ALA A 1 68 ? -11.784 -20.178 -10.440 1.00 84.00 68 ALA A O 1
ATOM 530 N N . ARG A 1 69 ? -11.420 -18.238 -11.529 1.00 86.19 69 ARG A N 1
ATOM 531 C CA . ARG A 1 69 ? -10.124 -18.622 -12.106 1.00 86.19 69 ARG A CA 1
ATOM 532 C C . ARG A 1 69 ? -9.087 -18.945 -11.029 1.00 86.19 69 ARG A C 1
ATOM 534 O O . ARG A 1 69 ? -8.450 -19.992 -11.097 1.00 86.19 69 ARG A O 1
ATOM 541 N N . ILE A 1 70 ? -8.987 -18.113 -9.991 1.00 79.50 70 ILE A N 1
ATOM 542 C CA . ILE A 1 70 ? -8.090 -18.343 -8.844 1.00 79.50 70 ILE A CA 1
ATOM 543 C C . ILE A 1 70 ? -8.466 -19.636 -8.097 1.00 79.50 70 ILE A C 1
ATOM 545 O O . ILE A 1 70 ? -7.597 -20.423 -7.707 1.00 79.50 70 ILE A O 1
ATOM 549 N N . ARG A 1 71 ? -9.768 -19.895 -7.902 1.00 80.38 71 ARG A N 1
ATOM 550 C CA . ARG A 1 71 ? -10.259 -21.132 -7.266 1.00 80.38 71 ARG A CA 1
ATOM 551 C C . ARG A 1 71 ? -9.974 -22.368 -8.117 1.00 80.38 71 ARG A C 1
ATOM 553 O O . ARG A 1 71 ? -9.594 -23.399 -7.563 1.00 80.38 71 ARG A O 1
ATOM 560 N N . GLU A 1 72 ? -10.146 -22.276 -9.433 1.00 78.44 72 GLU A N 1
ATOM 561 C CA . GLU A 1 72 ? -9.854 -23.360 -10.372 1.00 78.44 72 GLU A CA 1
ATOM 562 C C . GLU A 1 72 ? -8.356 -23.680 -10.401 1.00 78.44 72 GLU A C 1
ATOM 564 O O . GLU A 1 72 ? -7.971 -24.844 -10.296 1.00 78.44 72 GLU A O 1
ATOM 569 N N . GLU A 1 73 ? -7.506 -22.656 -10.447 1.00 73.69 73 GLU A N 1
ATOM 570 C CA . GLU A 1 73 ? -6.054 -22.807 -10.375 1.00 73.69 73 GLU A CA 1
ATOM 571 C C . GLU A 1 73 ? -5.626 -23.476 -9.059 1.00 73.69 73 GLU A C 1
ATOM 573 O O . GLU A 1 73 ? -4.849 -24.431 -9.052 1.00 73.69 73 GLU A O 1
ATOM 578 N N . SER A 1 74 ? -6.242 -23.078 -7.944 1.00 73.56 74 SER A N 1
ATOM 579 C CA . SER A 1 74 ? -6.036 -23.711 -6.633 1.00 73.56 74 SER A CA 1
ATOM 580 C C . SER A 1 74 ? -6.544 -25.162 -6.562 1.00 73.56 74 SER A C 1
ATOM 582 O O . SER A 1 74 ? -6.140 -25.924 -5.679 1.00 73.56 74 SER A O 1
ATOM 584 N N . ARG A 1 75 ? -7.472 -25.564 -7.441 1.00 73.25 75 ARG A N 1
ATOM 585 C CA . ARG A 1 75 ? -7.954 -26.950 -7.551 1.00 73.25 75 ARG A CA 1
ATOM 586 C C . ARG A 1 75 ? -7.018 -27.796 -8.410 1.00 73.25 75 ARG A C 1
ATOM 588 O O . ARG A 1 75 ? -6.780 -28.944 -8.058 1.00 73.25 75 ARG A O 1
ATOM 595 N N . LYS A 1 76 ? -6.449 -27.223 -9.476 1.00 71.88 76 LYS A N 1
ATOM 596 C CA . LYS A 1 76 ? -5.432 -27.874 -10.320 1.00 71.88 76 LYS A CA 1
ATOM 597 C C . LYS A 1 76 ? -4.165 -28.200 -9.526 1.00 71.88 76 LYS A C 1
ATOM 599 O O . LYS A 1 76 ? -3.719 -29.339 -9.568 1.00 71.88 76 LYS A O 1
ATOM 604 N N . ARG A 1 77 ? -3.676 -27.267 -8.698 1.00 66.94 77 ARG A N 1
ATOM 605 C CA . ARG A 1 77 ? -2.505 -27.496 -7.823 1.00 66.94 77 ARG A CA 1
ATOM 606 C C . ARG A 1 77 ? -2.697 -28.671 -6.854 1.00 66.94 77 ARG A C 1
ATOM 608 O O . ARG A 1 77 ? -1.787 -29.459 -6.658 1.00 66.94 77 ARG A O 1
ATOM 615 N N . ARG A 1 78 ? -3.913 -28.855 -6.323 1.00 65.25 78 ARG A N 1
ATOM 616 C CA . ARG A 1 78 ? -4.247 -30.002 -5.454 1.00 65.25 78 ARG A CA 1
ATOM 617 C C . ARG A 1 78 ? -4.289 -31.353 -6.171 1.00 65.25 78 ARG A C 1
ATOM 619 O O . ARG A 1 78 ? -4.176 -32.369 -5.501 1.00 65.25 78 ARG A O 1
ATOM 626 N N . HIS A 1 79 ? -4.490 -31.371 -7.488 1.00 54.69 79 HIS A N 1
ATOM 627 C CA . HIS A 1 79 ? -4.419 -32.604 -8.274 1.00 54.69 79 HIS A CA 1
ATOM 628 C C . HIS A 1 79 ? -2.985 -32.923 -8.711 1.00 54.69 79 HIS A C 1
ATOM 630 O O . HIS A 1 79 ? -2.630 -34.094 -8.762 1.00 54.69 79 HIS A O 1
ATOM 636 N N . GLN A 1 80 ? -2.152 -31.904 -8.943 1.00 52.00 80 GLN A N 1
ATOM 637 C CA . GLN A 1 80 ? -0.755 -32.088 -9.343 1.00 52.00 80 GLN A CA 1
ATOM 638 C C . GLN A 1 80 ? 0.116 -32.646 -8.201 1.00 52.00 80 GLN A C 1
ATOM 640 O O . GLN A 1 80 ? 0.872 -33.583 -8.431 1.00 52.00 80 GLN A O 1
ATOM 645 N N . ASP A 1 81 ? -0.101 -32.199 -6.956 1.00 45.00 81 ASP A N 1
ATOM 646 C CA . ASP A 1 81 ? 0.562 -32.771 -5.764 1.00 45.00 81 ASP A CA 1
ATOM 647 C C . ASP A 1 81 ? 0.197 -34.251 -5.509 1.00 45.00 81 ASP A C 1
ATOM 649 O O . ASP A 1 81 ? 0.903 -34.934 -4.775 1.00 45.00 81 ASP A O 1
ATOM 653 N N . SER A 1 82 ? -0.898 -34.767 -6.091 1.00 41.28 82 SER A N 1
ATOM 654 C CA . SER A 1 82 ? -1.308 -36.172 -5.912 1.00 41.28 82 SER A CA 1
ATOM 655 C C . SER A 1 82 ? -0.697 -37.142 -6.928 1.00 41.28 82 SER A C 1
ATOM 657 O O . SER A 1 82 ? -0.757 -38.350 -6.715 1.00 41.28 82 SER A O 1
ATOM 659 N N . GLU A 1 83 ? -0.115 -36.633 -8.020 1.00 41.12 83 GLU A N 1
ATOM 660 C CA . GLU A 1 83 ? 0.490 -37.460 -9.075 1.00 41.12 83 GLU A CA 1
ATOM 661 C C . GLU A 1 83 ? 2.029 -37.537 -8.972 1.00 41.12 83 GLU A C 1
ATOM 663 O O . GLU A 1 83 ? 2.613 -38.477 -9.502 1.00 41.12 83 GLU A O 1
ATOM 668 N N . GLU A 1 84 ? 2.693 -36.637 -8.230 1.00 44.50 84 GLU A N 1
ATOM 669 C CA . GLU A 1 84 ? 4.161 -36.644 -8.034 1.00 44.50 84 GLU A CA 1
ATOM 670 C C . GLU A 1 84 ? 4.657 -37.509 -6.848 1.00 44.50 84 GLU A C 1
ATOM 672 O O . GLU A 1 84 ? 5.863 -37.658 -6.655 1.00 44.50 84 GLU A O 1
ATOM 677 N N . GLU A 1 85 ? 3.770 -38.135 -6.061 1.00 38.06 85 GLU A N 1
ATOM 678 C CA . GLU A 1 85 ? 4.141 -38.896 -4.846 1.00 38.06 85 GLU A CA 1
ATOM 679 C C . GLU A 1 85 ? 4.658 -40.337 -5.110 1.00 38.06 85 GLU A C 1
ATOM 681 O O . GLU A 1 85 ? 5.076 -41.009 -4.170 1.00 38.06 85 GLU A O 1
ATOM 686 N N . TRP A 1 86 ? 4.697 -40.838 -6.357 1.00 35.00 86 TRP A N 1
ATOM 687 C CA . TRP A 1 86 ? 4.983 -42.269 -6.623 1.00 35.00 86 TRP A CA 1
ATOM 688 C C . TRP A 1 86 ? 6.115 -42.633 -7.596 1.00 35.00 86 TRP A C 1
ATOM 690 O O . TRP A 1 86 ? 6.188 -43.787 -8.013 1.00 35.00 86 TRP A O 1
ATOM 700 N N . GLU A 1 87 ? 7.077 -41.755 -7.880 1.00 39.22 87 GLU A N 1
ATOM 701 C CA . GLU A 1 87 ? 8.316 -42.195 -8.547 1.00 39.22 87 GLU A CA 1
ATOM 702 C C . GLU A 1 87 ? 9.578 -41.700 -7.834 1.00 39.22 87 GLU A C 1
ATOM 704 O O . GLU A 1 87 ? 10.132 -40.660 -8.168 1.00 39.22 87 GLU A O 1
ATOM 709 N N . ASN A 1 88 ? 10.059 -42.483 -6.858 1.00 34.66 88 ASN A N 1
ATOM 710 C CA . ASN A 1 88 ? 11.492 -42.680 -6.598 1.00 34.66 88 ASN A CA 1
ATOM 711 C C . ASN A 1 88 ? 11.728 -43.959 -5.756 1.00 34.66 88 ASN A C 1
ATOM 713 O O . ASN A 1 88 ? 11.127 -44.093 -4.688 1.00 34.66 88 ASN A O 1
ATOM 717 N N . PRO A 1 89 ? 12.593 -44.900 -6.188 1.00 37.59 89 PRO A N 1
ATOM 718 C CA . PRO A 1 89 ? 13.030 -46.031 -5.366 1.00 37.59 89 PRO A CA 1
ATOM 719 C C . PRO A 1 89 ? 14.216 -45.650 -4.445 1.00 37.59 89 PRO A C 1
ATOM 721 O O . PRO A 1 89 ? 14.964 -44.729 -4.783 1.00 37.59 89 PRO A O 1
ATOM 724 N N . PRO A 1 90 ? 14.412 -46.331 -3.295 1.00 44.72 90 PRO A N 1
ATOM 725 C CA . PRO A 1 90 ? 15.523 -46.076 -2.374 1.00 44.72 90 PRO A CA 1
ATOM 726 C C . PRO A 1 90 ? 16.731 -47.005 -2.613 1.00 44.72 90 PRO A C 1
ATOM 728 O O . PRO A 1 90 ? 16.618 -47.960 -3.378 1.00 44.72 90 PRO A O 1
ATOM 731 N N . ASP A 1 91 ? 17.821 -46.701 -1.887 1.00 35.06 91 ASP A N 1
ATOM 732 C CA . ASP A 1 91 ? 19.085 -47.445 -1.643 1.00 35.06 91 ASP A CA 1
ATOM 733 C C . ASP A 1 91 ? 20.319 -46.734 -2.254 1.00 35.06 91 ASP A C 1
ATOM 735 O O . ASP A 1 91 ? 20.262 -46.237 -3.373 1.00 35.06 91 ASP A O 1
ATOM 739 N N . GLU A 1 92 ? 21.489 -46.585 -1.618 1.00 39.00 92 GLU A N 1
ATOM 740 C CA . GLU A 1 92 ? 22.050 -47.082 -0.352 1.00 39.00 92 GLU A CA 1
ATOM 741 C C . GLU A 1 92 ? 23.364 -46.306 -0.031 1.00 39.00 92 GLU A C 1
ATOM 743 O O . GLU A 1 92 ? 23.976 -45.756 -0.943 1.00 39.00 92 GLU A O 1
ATOM 748 N N . GLU A 1 93 ? 23.786 -46.332 1.250 1.00 36.97 93 GLU A N 1
ATOM 749 C CA . GLU A 1 93 ? 25.180 -46.392 1.782 1.00 36.97 93 GLU A CA 1
ATOM 750 C C . GLU A 1 93 ? 26.258 -45.339 1.388 1.00 36.97 93 GLU A C 1
ATOM 752 O O . GLU A 1 93 ? 26.295 -44.802 0.295 1.00 36.97 93 GLU A O 1
ATOM 757 N N . ALA A 1 94 ? 27.300 -45.002 2.160 1.00 35.66 94 ALA A N 1
ATOM 758 C CA . ALA A 1 94 ? 27.735 -45.157 3.550 1.00 35.66 94 ALA A CA 1
ATOM 759 C C . ALA A 1 94 ? 29.080 -44.380 3.695 1.00 35.66 94 ALA A C 1
ATOM 761 O O . ALA A 1 94 ? 29.701 -44.011 2.701 1.00 35.66 94 ALA A O 1
ATOM 762 N N . GLN A 1 95 ? 29.574 -44.268 4.939 1.00 34.81 95 GLN A N 1
ATOM 763 C CA . GLN A 1 95 ? 30.951 -43.918 5.369 1.00 34.81 95 GLN A CA 1
ATOM 764 C C . GLN A 1 95 ? 31.288 -42.407 5.436 1.00 34.81 95 GLN A C 1
ATOM 766 O O . GLN A 1 95 ? 31.130 -41.671 4.478 1.00 34.81 95 GLN A O 1
ATOM 771 N N . GLY A 1 96 ? 31.773 -41.810 6.531 1.00 32.59 96 GLY A N 1
ATOM 772 C CA . GLY A 1 96 ? 32.293 -42.325 7.796 1.00 32.59 96 GLY A CA 1
ATOM 773 C C . GLY A 1 96 ? 33.807 -42.134 7.901 1.00 32.59 96 GLY A C 1
ATOM 774 O O . GLY A 1 96 ? 34.526 -43.068 7.600 1.00 32.59 96 GLY A O 1
ATOM 775 N N . THR A 1 97 ? 34.282 -40.985 8.404 1.00 31.94 97 THR A N 1
ATOM 776 C CA . THR A 1 97 ? 35.572 -40.880 9.123 1.00 31.94 97 THR A CA 1
ATOM 777 C C . THR A 1 97 ? 35.595 -39.656 10.037 1.00 31.94 97 THR A C 1
ATOM 779 O O . THR A 1 97 ? 35.424 -38.521 9.594 1.00 31.94 97 THR A O 1
ATOM 782 N N . ALA A 1 98 ? 35.846 -39.913 11.319 1.00 33.12 98 ALA A N 1
ATOM 783 C CA . ALA A 1 98 ? 36.176 -38.937 12.344 1.00 33.12 98 ALA A CA 1
ATOM 784 C C . ALA A 1 98 ? 37.635 -38.467 12.216 1.00 33.12 98 ALA A C 1
ATOM 786 O O . ALA A 1 98 ? 38.505 -39.265 11.874 1.00 33.12 98 ALA A O 1
ATOM 787 N N . SER A 1 99 ? 37.920 -37.217 12.589 1.00 35.28 99 SER A N 1
ATOM 788 C CA . SER A 1 99 ? 39.219 -36.865 13.172 1.00 35.28 99 SER A CA 1
ATOM 789 C C . SER A 1 99 ? 39.120 -35.580 13.996 1.00 35.28 99 SER A C 1
ATOM 791 O O . SER A 1 99 ? 38.864 -34.494 13.479 1.00 35.28 99 SER A O 1
ATOM 793 N N . THR A 1 100 ? 39.287 -35.735 15.305 1.00 33.91 100 THR A N 1
ATOM 794 C CA . THR A 1 100 ? 39.458 -34.682 16.308 1.00 33.91 100 THR A CA 1
ATOM 795 C C . THR A 1 100 ? 40.941 -34.371 16.485 1.00 33.91 100 THR A C 1
ATOM 797 O O . THR A 1 100 ? 41.706 -35.284 16.788 1.00 33.91 100 THR A O 1
ATOM 800 N N . LEU A 1 101 ? 41.333 -33.094 16.433 1.00 30.59 101 LEU A N 1
ATOM 801 C CA . LEU A 1 101 ? 42.475 -32.598 17.207 1.00 30.59 101 LEU A CA 1
ATOM 802 C C . LEU A 1 101 ? 42.357 -31.086 17.453 1.00 30.59 101 LEU A C 1
ATOM 804 O O . LEU A 1 101 ? 42.132 -30.303 16.535 1.00 30.59 101 LEU A O 1
ATOM 808 N N . SER A 1 102 ? 42.469 -30.714 18.727 1.00 41.44 102 SER A N 1
ATOM 809 C CA . SER A 1 102 ? 42.323 -29.364 19.273 1.00 41.44 102 SER A CA 1
ATOM 810 C C . SER A 1 102 ? 43.584 -28.522 19.087 1.00 41.44 102 SER A C 1
ATOM 812 O O . SER A 1 102 ? 44.688 -29.033 19.267 1.00 41.44 102 SER A O 1
ATOM 814 N N . THR A 1 103 ? 43.444 -27.208 18.881 1.00 30.03 103 THR A N 1
ATOM 815 C CA . THR A 1 103 ? 44.384 -26.210 19.431 1.00 30.03 103 THR A CA 1
ATOM 816 C C . THR A 1 103 ? 43.704 -24.842 19.576 1.00 30.03 103 THR A C 1
ATOM 818 O O . THR A 1 103 ? 42.724 -24.530 18.904 1.00 30.03 103 THR A O 1
ATOM 821 N N . GLU A 1 104 ? 44.202 -24.081 20.539 1.00 29.92 104 GLU A N 1
ATOM 822 C CA . GLU A 1 104 ? 43.567 -23.019 21.313 1.00 29.92 104 GLU A CA 1
ATOM 823 C C . GLU A 1 104 ? 43.726 -21.605 20.707 1.00 29.92 104 GLU A C 1
ATOM 825 O O . GLU A 1 104 ? 44.741 -21.282 20.098 1.00 29.92 104 GLU A O 1
ATOM 830 N N . THR A 1 105 ? 42.733 -20.747 20.979 1.00 36.78 105 THR A N 1
ATOM 831 C CA . THR A 1 105 ? 42.751 -19.263 21.041 1.00 36.78 105 THR A CA 1
ATOM 832 C C . THR A 1 105 ? 43.249 -18.410 19.864 1.00 36.78 105 THR A C 1
ATOM 834 O O . THR A 1 105 ? 44.430 -18.119 19.713 1.00 36.78 105 THR A O 1
ATOM 837 N N . THR A 1 106 ? 42.290 -17.760 19.196 1.00 30.78 106 THR A N 1
ATOM 838 C CA . THR A 1 106 ? 42.282 -16.311 18.887 1.00 30.78 106 THR A CA 1
ATOM 839 C C . THR A 1 106 ? 40.805 -15.905 18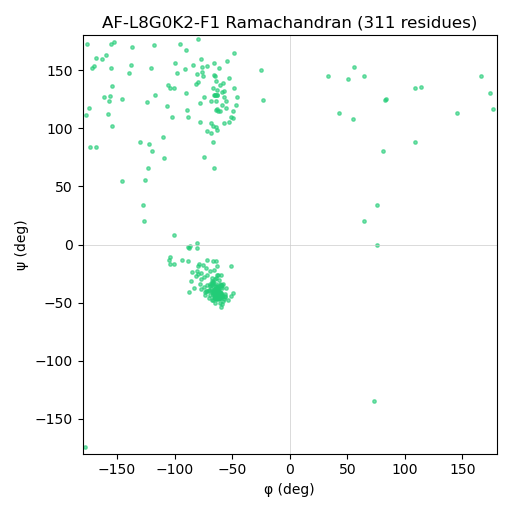.720 1.00 30.78 106 THR A C 1
ATOM 841 O O . THR A 1 106 ? 40.075 -16.669 18.085 1.00 30.78 106 THR A O 1
ATOM 844 N N . PRO A 1 107 ? 40.293 -14.773 19.256 1.00 42.69 107 PRO A N 1
ATOM 845 C CA . PRO A 1 107 ? 38.918 -14.344 18.997 1.00 42.69 107 PRO A CA 1
ATOM 846 C C . PRO A 1 107 ? 38.831 -13.790 17.570 1.00 42.69 107 PRO A C 1
ATOM 848 O O . PRO A 1 107 ? 38.814 -12.584 17.336 1.00 42.69 107 PRO A O 1
ATOM 851 N N . ALA A 1 108 ? 38.843 -14.694 16.594 1.00 33.50 108 ALA A N 1
ATOM 852 C CA . ALA A 1 108 ? 38.645 -14.367 15.200 1.00 33.50 108 ALA A CA 1
ATOM 853 C C . ALA A 1 108 ? 37.161 -14.064 14.978 1.00 33.50 108 ALA A C 1
ATOM 855 O O . ALA A 1 108 ? 36.281 -14.835 15.364 1.00 33.50 108 ALA A O 1
ATOM 856 N N . HIS A 1 109 ? 36.919 -12.894 14.393 1.00 38.38 109 HIS A N 1
ATOM 857 C CA . HIS A 1 109 ? 35.645 -12.392 13.902 1.00 38.38 109 HIS A CA 1
ATOM 858 C C . HIS A 1 109 ? 34.623 -13.485 13.576 1.00 38.38 109 HIS A C 1
ATOM 860 O O . HIS A 1 109 ? 34.864 -14.352 12.736 1.00 38.38 109 HIS A O 1
ATOM 866 N N . ARG A 1 110 ? 33.443 -13.376 14.202 1.00 35.47 110 ARG A N 1
ATOM 867 C CA . ARG A 1 110 ? 32.247 -14.139 13.835 1.00 35.47 110 ARG A CA 1
ATOM 868 C C . ARG A 1 110 ? 32.093 -14.070 12.304 1.00 35.47 110 ARG A C 1
ATOM 870 O O . ARG A 1 110 ? 31.986 -12.956 11.785 1.00 35.47 110 ARG A O 1
ATOM 877 N N . PRO A 1 111 ? 32.110 -15.201 11.579 1.00 42.84 111 PRO A N 1
ATOM 878 C CA . PRO A 1 111 ? 31.980 -15.173 10.135 1.00 42.84 111 PRO A CA 1
ATOM 879 C C . PRO A 1 111 ? 30.607 -14.593 9.804 1.00 42.84 111 PRO A C 1
ATOM 881 O O . PRO A 1 111 ? 29.592 -15.010 10.367 1.00 42.84 111 PRO A O 1
ATOM 884 N N . PHE A 1 112 ? 30.595 -13.587 8.930 1.00 49.84 112 PHE A N 1
ATOM 885 C CA . PHE A 1 112 ? 29.383 -13.074 8.310 1.00 49.84 112 PHE A CA 1
ATOM 886 C C . PHE A 1 112 ? 28.608 -14.276 7.763 1.00 49.84 112 PHE A C 1
ATOM 888 O O . PHE A 1 112 ? 29.116 -15.003 6.907 1.00 49.84 112 PHE A O 1
ATOM 895 N N . GLY A 1 113 ? 27.424 -14.542 8.320 1.00 51.12 113 GLY A N 1
ATOM 896 C CA . GLY A 1 113 ? 26.572 -15.625 7.846 1.00 51.12 113 GLY A CA 1
ATOM 897 C C . GLY A 1 113 ? 26.320 -15.412 6.360 1.00 51.12 113 GLY A C 1
ATOM 898 O O . GLY A 1 113 ? 25.895 -14.324 5.970 1.00 51.12 113 GLY A O 1
ATOM 899 N N . ARG A 1 114 ? 26.646 -16.410 5.530 1.00 54.06 114 ARG A N 1
ATOM 900 C CA . ARG A 1 114 ? 26.323 -16.366 4.102 1.00 54.06 114 ARG A CA 1
ATOM 901 C C . ARG A 1 114 ? 24.822 -16.128 3.997 1.00 54.06 114 ARG A C 1
ATOM 903 O O . ARG A 1 114 ? 24.039 -16.927 4.514 1.00 54.06 114 ARG A O 1
ATOM 910 N N . VAL A 1 115 ? 24.438 -15.005 3.403 1.00 61.44 115 VAL A N 1
ATOM 911 C CA . VAL A 1 115 ? 23.039 -14.782 3.056 1.00 61.44 115 VAL A CA 1
ATOM 912 C C . VAL A 1 115 ? 22.688 -15.857 2.037 1.00 61.44 115 VAL A C 1
ATOM 914 O O . VAL A 1 115 ? 23.492 -16.137 1.151 1.00 61.44 115 VAL A O 1
ATOM 917 N N . LYS A 1 116 ? 21.549 -16.528 2.222 1.00 68.88 116 LYS A N 1
ATOM 918 C CA . LYS A 1 116 ? 21.054 -17.476 1.222 1.00 68.88 116 LYS A CA 1
ATOM 919 C C . LYS A 1 116 ? 20.825 -16.716 -0.078 1.00 68.88 116 LYS A C 1
ATOM 921 O O . LYS A 1 116 ? 20.268 -15.619 -0.024 1.00 68.88 116 LYS A O 1
ATOM 926 N N . ASP A 1 117 ? 21.226 -17.304 -1.199 1.00 77.25 117 ASP A N 1
ATOM 927 C CA . ASP A 1 117 ? 20.987 -16.691 -2.500 1.00 77.25 117 ASP A CA 1
ATOM 928 C C . ASP A 1 117 ? 19.477 -16.447 -2.677 1.00 77.25 117 ASP A C 1
ATOM 930 O O . ASP A 1 117 ? 18.668 -17.328 -2.345 1.00 77.25 117 ASP A O 1
ATOM 934 N N . PRO A 1 118 ? 19.078 -15.238 -3.110 1.00 83.12 118 PRO A N 1
ATOM 935 C CA . PRO A 1 118 ? 17.689 -14.925 -3.395 1.00 83.12 118 PRO A CA 1
ATOM 936 C C . PRO A 1 118 ? 17.070 -15.941 -4.353 1.00 83.12 118 PRO A C 1
ATOM 938 O O . PRO A 1 118 ? 17.712 -16.418 -5.287 1.00 83.12 118 PRO A O 1
ATOM 941 N N . LYS A 1 119 ? 15.794 -16.263 -4.128 1.00 85.31 119 LYS A N 1
ATOM 942 C CA . LYS A 1 119 ? 15.024 -17.019 -5.117 1.00 85.31 119 LYS A CA 1
ATOM 943 C C . LYS A 1 119 ? 14.855 -16.172 -6.375 1.00 85.31 119 LYS A C 1
ATOM 945 O O . LYS A 1 119 ? 14.695 -14.958 -6.279 1.00 85.31 119 LYS A O 1
ATOM 950 N N . VAL A 1 120 ? 14.855 -16.842 -7.520 1.00 91.25 120 VAL A N 1
ATOM 951 C CA . VAL A 1 120 ? 14.521 -16.231 -8.806 1.00 91.25 120 VAL A CA 1
ATOM 952 C C . VAL A 1 120 ? 13.065 -15.767 -8.784 1.00 91.25 120 VAL A C 1
ATOM 954 O O . VAL A 1 120 ? 12.214 -16.452 -8.215 1.00 91.25 120 VAL A O 1
ATOM 957 N N . TYR A 1 121 ? 12.807 -14.608 -9.382 1.00 92.44 121 TYR A N 1
ATOM 958 C CA . TYR A 1 121 ? 11.489 -14.012 -9.523 1.00 92.44 121 TYR A CA 1
ATOM 959 C C . TYR A 1 121 ? 10.996 -14.126 -10.963 1.00 92.44 121 TYR A C 1
ATOM 961 O O . TYR A 1 121 ? 11.604 -13.573 -11.882 1.00 92.44 121 TYR A O 1
ATOM 969 N N . LYS A 1 122 ? 9.874 -14.822 -11.141 1.00 90.75 122 LYS A N 1
ATOM 970 C CA . LYS A 1 122 ? 9.251 -15.104 -12.442 1.00 90.75 122 LYS A CA 1
ATOM 971 C C . LYS A 1 122 ? 8.026 -14.243 -12.731 1.00 90.75 122 LYS A C 1
ATOM 973 O O . LYS A 1 122 ? 7.545 -14.225 -13.860 1.00 90.75 122 LYS A O 1
ATOM 978 N N . GLY A 1 123 ? 7.531 -13.517 -11.728 1.00 87.00 123 GLY A N 1
ATOM 979 C CA . GLY A 1 123 ? 6.354 -12.659 -11.861 1.00 87.00 123 GLY A CA 1
ATOM 980 C C . GLY A 1 123 ? 5.038 -13.434 -11.887 1.00 87.00 123 GLY A C 1
ATOM 981 O O . GLY A 1 123 ? 4.103 -13.050 -12.581 1.00 87.00 123 GLY A O 1
ATOM 982 N N . GLU A 1 124 ? 4.957 -14.539 -11.147 1.00 86.06 124 GLU A N 1
ATOM 983 C CA . GLU A 1 124 ? 3.758 -15.368 -11.033 1.00 86.06 124 GLU A CA 1
ATOM 984 C C . GLU A 1 124 ? 2.709 -14.735 -10.106 1.00 86.06 124 GLU A C 1
ATOM 986 O O . GLU A 1 124 ? 1.510 -14.984 -10.251 1.00 86.06 124 GLU A O 1
ATOM 991 N N . SER A 1 125 ? 3.131 -13.948 -9.105 1.00 85.56 125 SER A N 1
ATOM 992 C CA . SER A 1 125 ? 2.203 -13.289 -8.178 1.00 85.56 125 SER A CA 1
ATOM 993 C C . SER A 1 125 ? 2.815 -12.140 -7.368 1.00 85.56 125 SER A C 1
ATOM 995 O O . SER A 1 125 ? 4.003 -12.121 -7.055 1.00 85.56 125 SER A O 1
ATOM 997 N N . ALA A 1 126 ? 1.955 -11.251 -6.852 1.00 83.81 126 ALA A N 1
ATOM 998 C CA . ALA A 1 126 ? 2.358 -10.207 -5.901 1.00 83.81 126 ALA A CA 1
ATOM 999 C C . ALA A 1 126 ? 2.966 -10.767 -4.595 1.00 83.81 126 ALA A C 1
ATOM 1001 O O . ALA A 1 126 ? 3.766 -10.105 -3.935 1.00 83.81 126 ALA A O 1
ATOM 1002 N N . ARG A 1 127 ? 2.598 -11.995 -4.201 1.00 86.00 127 ARG A N 1
ATOM 1003 C CA . ARG A 1 127 ? 3.199 -12.666 -3.042 1.00 86.00 127 ARG A CA 1
ATOM 1004 C C . ARG A 1 127 ? 4.648 -13.056 -3.321 1.00 86.00 127 ARG A C 1
ATOM 1006 O O . ARG A 1 127 ? 5.493 -12.849 -2.456 1.00 86.00 127 ARG A O 1
ATOM 1013 N N . GLU A 1 128 ? 4.917 -13.597 -4.505 1.00 90.06 128 GLU A N 1
ATOM 1014 C CA . GLU A 1 128 ? 6.273 -13.923 -4.948 1.00 90.06 128 GLU A CA 1
ATOM 1015 C C . GLU A 1 128 ? 7.152 -12.669 -4.951 1.00 90.06 128 GLU A C 1
ATOM 1017 O O . GLU A 1 128 ? 8.249 -12.702 -4.402 1.00 90.06 128 GLU A O 1
ATOM 1022 N N . LEU A 1 129 ? 6.629 -11.542 -5.454 1.00 89.56 129 LEU A N 1
ATOM 1023 C CA . LEU A 1 129 ? 7.332 -10.258 -5.436 1.00 89.56 129 LEU A CA 1
ATOM 1024 C C . LEU A 1 129 ? 7.715 -9.835 -4.012 1.00 89.56 129 LEU A C 1
ATOM 1026 O O . LEU A 1 129 ? 8.863 -9.481 -3.758 1.00 89.56 129 LEU A O 1
ATOM 1030 N N . ASN A 1 130 ? 6.786 -9.922 -3.056 1.00 89.44 130 ASN A N 1
ATOM 1031 C CA . ASN A 1 130 ? 7.071 -9.580 -1.659 1.00 89.44 130 ASN A CA 1
ATOM 1032 C C . ASN A 1 130 ? 8.138 -10.499 -1.037 1.00 89.44 130 ASN A C 1
ATOM 1034 O O . ASN A 1 130 ? 9.019 -10.028 -0.314 1.00 89.44 130 ASN A O 1
ATOM 1038 N N . GLU A 1 131 ? 8.074 -11.807 -1.304 1.00 91.38 131 GLU A N 1
ATOM 1039 C CA . GLU A 1 131 ? 9.067 -12.777 -0.822 1.00 91.38 131 GLU A CA 1
ATOM 1040 C C . GLU A 1 131 ? 10.452 -12.520 -1.447 1.00 91.38 131 GLU A C 1
ATOM 1042 O O . GLU A 1 131 ? 11.466 -12.524 -0.740 1.00 91.38 131 GLU A O 1
ATOM 1047 N N . PHE A 1 132 ? 10.490 -12.222 -2.747 1.00 92.88 132 PHE A N 1
ATOM 1048 C CA . PHE A 1 132 ? 11.688 -11.842 -3.488 1.00 92.88 132 PHE A CA 1
ATOM 1049 C C . PHE A 1 132 ? 12.330 -10.570 -2.919 1.00 92.88 132 PHE A C 1
ATOM 1051 O O . PHE A 1 132 ? 13.492 -10.591 -2.505 1.00 92.88 132 PHE A O 1
ATOM 1058 N N . MET A 1 133 ? 11.559 -9.487 -2.794 1.00 92.81 133 MET A N 1
ATOM 1059 C CA . MET A 1 133 ? 12.041 -8.202 -2.279 1.00 92.81 133 MET A CA 1
ATOM 1060 C C . MET A 1 133 ? 12.533 -8.307 -0.838 1.00 92.81 133 MET A C 1
ATOM 1062 O O . MET A 1 133 ? 13.572 -7.740 -0.496 1.00 92.81 133 MET A O 1
ATOM 1066 N N . ALA A 1 134 ? 11.852 -9.085 0.010 1.00 90.81 134 ALA A N 1
ATOM 1067 C CA . ALA A 1 134 ? 12.314 -9.350 1.368 1.00 90.81 134 ALA A CA 1
ATOM 1068 C C . ALA A 1 134 ? 13.679 -10.062 1.378 1.00 90.81 134 ALA A C 1
ATOM 1070 O O . ALA A 1 134 ? 14.562 -9.693 2.161 1.00 90.81 134 ALA A O 1
ATOM 1071 N N . SER A 1 135 ? 13.884 -11.047 0.498 1.00 90.12 135 SER A N 1
ATOM 1072 C CA . SER A 1 135 ? 15.153 -11.777 0.371 1.00 90.12 135 SER A CA 1
ATOM 1073 C C . SER A 1 135 ? 16.292 -10.885 -0.138 1.00 90.12 135 SER A C 1
ATOM 1075 O O . SER A 1 135 ? 17.401 -10.892 0.408 1.00 90.12 135 SER A O 1
ATOM 1077 N N . ILE A 1 136 ? 16.015 -10.064 -1.149 1.00 91.56 136 ILE A N 1
ATOM 1078 C CA . ILE A 1 136 ? 16.969 -9.119 -1.734 1.00 91.56 136 ILE A CA 1
ATOM 1079 C C . ILE A 1 136 ? 17.373 -8.042 -0.716 1.00 91.56 136 ILE A C 1
ATOM 1081 O O . ILE A 1 136 ? 18.558 -7.870 -0.423 1.00 91.56 136 ILE A O 1
ATOM 1085 N N . CYS A 1 137 ? 16.400 -7.396 -0.067 1.00 90.06 137 CYS A N 1
ATOM 1086 C CA . CYS A 1 137 ? 16.653 -6.403 0.979 1.00 90.06 137 CYS A CA 1
ATOM 1087 C C . CYS A 1 137 ? 17.433 -6.986 2.163 1.00 90.06 137 CYS A C 1
ATOM 1089 O O . CYS A 1 137 ? 18.274 -6.310 2.760 1.00 90.06 137 CYS A O 1
ATOM 1091 N N . THR A 1 138 ? 17.192 -8.254 2.497 1.00 89.69 138 THR A N 1
ATOM 1092 C CA . THR A 1 138 ? 17.965 -8.966 3.518 1.00 89.69 138 THR A CA 1
ATOM 1093 C C . THR A 1 138 ? 19.444 -9.061 3.126 1.00 89.69 138 THR A C 1
ATOM 1095 O O . THR A 1 138 ? 20.315 -8.761 3.946 1.00 89.69 138 THR A O 1
ATOM 1098 N N . SER A 1 139 ? 19.738 -9.373 1.862 1.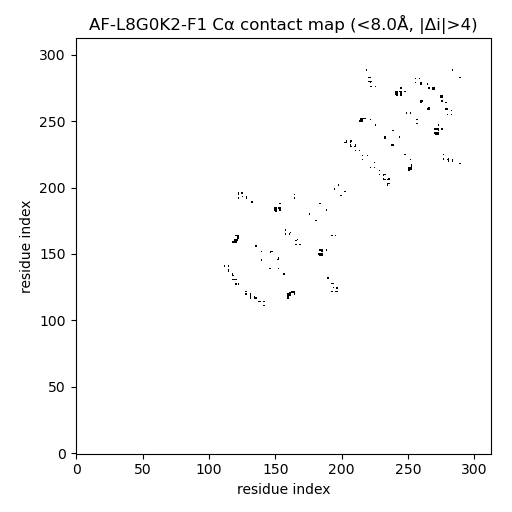00 87.75 139 SER A N 1
ATOM 1099 C CA . SER A 1 139 ? 21.108 -9.432 1.330 1.00 87.75 139 SER A CA 1
ATOM 1100 C C . SER A 1 139 ? 21.840 -8.099 1.464 1.00 87.75 139 SER A C 1
ATOM 1102 O O . SER A 1 139 ? 22.953 -8.053 1.994 1.00 87.75 139 SER A O 1
ATOM 1104 N N . PHE A 1 140 ? 21.180 -6.990 1.123 1.00 90.00 140 PHE A N 1
ATOM 1105 C CA . PHE A 1 140 ? 21.765 -5.651 1.256 1.00 90.00 140 PHE A CA 1
ATOM 1106 C C . PHE A 1 140 ? 22.081 -5.278 2.705 1.00 90.00 140 PHE A C 1
ATOM 1108 O O . PHE A 1 140 ? 23.105 -4.652 2.980 1.00 90.00 140 PHE A O 1
ATOM 1115 N N . ARG A 1 141 ? 21.230 -5.690 3.651 1.00 87.69 141 ARG A N 1
ATOM 1116 C CA . ARG A 1 141 ? 21.423 -5.409 5.083 1.00 87.69 141 ARG A CA 1
ATOM 1117 C C . ARG A 1 141 ? 22.603 -6.170 5.677 1.00 87.69 141 ARG A C 1
ATOM 1119 O O . ARG A 1 141 ? 23.290 -5.635 6.543 1.00 87.69 141 ARG A O 1
ATOM 1126 N N . TYR A 1 142 ? 22.837 -7.401 5.232 1.00 86.38 142 TYR A N 1
ATOM 1127 C CA . TYR A 1 142 ? 23.939 -8.228 5.728 1.00 86.38 142 TYR A CA 1
ATOM 1128 C C . TYR A 1 142 ? 25.268 -7.963 5.013 1.00 86.38 142 TYR A C 1
ATOM 1130 O O . TYR A 1 142 ? 26.326 -8.209 5.594 1.00 86.38 142 TYR A O 1
ATOM 1138 N N . GLN A 1 143 ? 25.234 -7.434 3.787 1.00 85.31 143 GLN A N 1
ATOM 1139 C CA . GLN A 1 143 ? 26.423 -7.147 2.980 1.00 85.31 143 GLN A CA 1
ATOM 1140 C C . GLN A 1 143 ? 26.474 -5.684 2.494 1.00 85.31 143 GLN A C 1
ATOM 1142 O O . GLN A 1 143 ? 26.661 -5.430 1.304 1.00 85.31 143 GLN A O 1
ATOM 1147 N N . PRO A 1 144 ? 26.397 -4.682 3.392 1.00 84.50 144 PRO A N 1
ATOM 1148 C CA . PRO A 1 144 ? 26.311 -3.273 2.994 1.00 84.50 144 PRO A CA 1
ATOM 1149 C C . PRO A 1 144 ? 27.554 -2.776 2.241 1.00 84.50 144 PRO A C 1
ATOM 1151 O O . PRO A 1 144 ? 27.467 -1.860 1.434 1.00 84.50 144 PRO A O 1
ATOM 1154 N N . ARG A 1 145 ? 28.722 -3.392 2.475 1.00 84.56 145 ARG A N 1
ATOM 1155 C CA . ARG A 1 145 ? 29.964 -3.057 1.757 1.00 84.56 145 ARG A CA 1
ATOM 1156 C C . ARG A 1 145 ? 29.967 -3.521 0.299 1.00 84.56 145 ARG A C 1
ATOM 1158 O O . ARG A 1 145 ? 30.701 -2.948 -0.493 1.00 84.56 145 ARG A O 1
ATOM 1165 N N . MET A 1 146 ? 29.200 -4.563 -0.031 1.00 82.00 146 MET A N 1
ATOM 1166 C CA . MET A 1 146 ? 29.118 -5.110 -1.389 1.00 82.00 146 MET A CA 1
ATOM 1167 C C . MET A 1 146 ? 28.164 -4.294 -2.267 1.00 82.00 146 MET A C 1
ATOM 1169 O O . MET A 1 146 ? 28.371 -4.209 -3.472 1.00 82.00 146 MET A O 1
ATOM 1173 N N . PHE A 1 147 ? 27.174 -3.642 -1.650 1.00 85.50 147 PHE A N 1
ATOM 1174 C CA . PHE A 1 147 ? 26.155 -2.851 -2.338 1.00 85.50 147 PHE A CA 1
ATOM 1175 C C . PHE A 1 147 ? 26.132 -1.399 -1.831 1.00 85.50 147 PHE A C 1
ATOM 1177 O O . PHE A 1 147 ? 25.170 -0.984 -1.175 1.00 85.50 147 PHE A O 1
ATOM 1184 N N . PRO A 1 148 ? 27.208 -0.622 -2.074 1.00 84.25 148 PRO A N 1
ATOM 1185 C CA . PRO A 1 148 ? 27.341 0.734 -1.546 1.00 84.25 148 PRO A CA 1
ATOM 1186 C C . PRO A 1 148 ? 26.423 1.750 -2.239 1.00 84.25 148 PRO A C 1
ATOM 1188 O O . PRO A 1 148 ? 26.167 2.809 -1.670 1.00 84.25 148 PRO A O 1
ATOM 1191 N N . THR A 1 149 ? 25.936 1.455 -3.448 1.00 88.12 149 THR A N 1
ATOM 1192 C CA . THR A 1 149 ? 25.081 2.353 -4.239 1.00 88.12 149 THR A CA 1
ATOM 1193 C C . THR A 1 149 ? 23.735 1.710 -4.550 1.00 88.12 149 THR A C 1
ATOM 1195 O O . THR A 1 149 ? 23.642 0.488 -4.681 1.00 88.12 149 THR A O 1
ATOM 1198 N N . GLU A 1 150 ? 22.691 2.521 -4.722 1.00 89.44 150 GLU A N 1
ATOM 1199 C CA . GLU A 1 150 ? 21.371 2.026 -5.132 1.00 89.44 150 GLU A CA 1
ATOM 1200 C C . GLU A 1 150 ? 21.425 1.308 -6.489 1.00 89.44 150 GLU A C 1
ATOM 1202 O O . GLU A 1 150 ? 20.840 0.243 -6.649 1.00 89.44 150 GLU A O 1
ATOM 1207 N N . GLN A 1 151 ? 22.252 1.783 -7.421 1.00 87.00 151 GLN A N 1
ATOM 1208 C CA . GLN A 1 151 ? 22.439 1.141 -8.724 1.00 87.00 151 GLN A CA 1
ATOM 1209 C C . GLN A 1 151 ? 23.043 -0.264 -8.589 1.00 87.00 151 GLN A C 1
ATOM 1211 O O . GLN A 1 151 ? 22.616 -1.187 -9.276 1.00 87.00 151 GLN A O 1
ATOM 1216 N N . SER A 1 152 ? 24.005 -0.458 -7.675 1.00 86.44 152 SER A N 1
ATOM 1217 C CA . SER A 1 152 ? 24.582 -1.787 -7.420 1.00 86.44 152 SER A CA 1
ATOM 1218 C C . SER A 1 152 ? 23.567 -2.757 -6.807 1.00 86.44 152 SER A C 1
ATOM 1220 O O . SER A 1 152 ? 23.599 -3.949 -7.107 1.00 86.44 152 SER A O 1
ATOM 1222 N N . LYS A 1 153 ? 22.632 -2.244 -5.994 1.00 90.75 153 LYS A N 1
ATOM 1223 C CA . LYS A 1 153 ? 21.518 -3.022 -5.440 1.00 90.75 153 LYS A CA 1
ATOM 1224 C C . LYS A 1 153 ? 20.545 -3.438 -6.536 1.00 90.75 153 LYS A C 1
ATOM 1226 O O . LYS A 1 153 ? 20.205 -4.613 -6.621 1.00 90.75 153 LYS A O 1
ATOM 1231 N N . VAL A 1 154 ? 20.143 -2.500 -7.392 1.00 91.00 154 VAL A N 1
ATOM 1232 C CA . VAL A 1 154 ? 19.227 -2.771 -8.507 1.00 91.00 154 VAL A CA 1
ATOM 1233 C C . VAL A 1 154 ? 19.846 -3.756 -9.498 1.00 91.00 154 VAL A C 1
ATOM 1235 O O . VAL A 1 154 ? 19.206 -4.745 -9.831 1.00 91.00 154 VAL A O 1
ATOM 1238 N N . ALA A 1 155 ? 21.113 -3.579 -9.886 1.00 88.19 155 ALA A N 1
ATOM 1239 C CA . ALA A 1 155 ? 21.812 -4.526 -10.760 1.00 88.19 155 ALA A CA 1
ATOM 1240 C C . ALA A 1 155 ? 21.885 -5.939 -10.150 1.00 88.19 155 ALA A C 1
ATOM 1242 O O . ALA A 1 155 ? 21.655 -6.933 -10.838 1.00 88.19 155 ALA A O 1
ATOM 1243 N N . PHE A 1 156 ? 22.152 -6.035 -8.842 1.00 90.19 156 PHE A N 1
ATOM 1244 C CA . PHE A 1 156 ? 22.140 -7.312 -8.129 1.00 90.19 156 PHE A CA 1
ATOM 1245 C C . PHE A 1 156 ? 20.747 -7.935 -8.027 1.00 90.19 156 PHE A C 1
ATOM 1247 O O . PHE A 1 156 ? 20.641 -9.155 -8.003 1.00 90.19 156 PHE A O 1
ATOM 1254 N N . ALA A 1 157 ? 19.686 -7.139 -7.926 1.00 91.44 157 ALA A N 1
ATOM 1255 C CA . ALA A 1 157 ? 18.325 -7.659 -7.909 1.00 91.44 157 ALA A CA 1
ATOM 1256 C C . ALA A 1 157 ? 17.889 -8.129 -9.305 1.00 91.44 157 ALA A C 1
ATOM 1258 O O . ALA A 1 157 ? 17.309 -9.204 -9.435 1.00 91.44 157 ALA A O 1
ATOM 1259 N N . ALA A 1 158 ? 18.238 -7.369 -10.345 1.00 90.75 158 ALA A N 1
ATOM 1260 C CA . ALA A 1 158 ? 17.865 -7.635 -11.729 1.00 90.75 158 ALA A CA 1
ATOM 1261 C C . ALA A 1 158 ? 18.375 -8.989 -12.260 1.00 90.75 158 ALA A C 1
ATOM 1263 O O . ALA A 1 158 ? 17.662 -9.649 -13.006 1.00 90.75 158 ALA A O 1
ATOM 1264 N N . GLN A 1 159 ? 19.556 -9.457 -11.833 1.00 91.06 159 GLN A N 1
ATOM 1265 C CA . GLN A 1 159 ? 20.080 -10.783 -12.229 1.00 91.06 159 GLN A CA 1
ATOM 1266 C C . GLN A 1 159 ? 19.232 -11.973 -11.738 1.00 91.06 159 GLN A C 1
ATOM 1268 O O . GLN A 1 159 ? 19.438 -13.091 -12.200 1.00 91.06 159 GLN A O 1
ATOM 1273 N N . TYR A 1 160 ? 18.312 -11.755 -10.794 1.00 92.62 160 TYR A N 1
ATOM 1274 C CA . TYR A 1 160 ? 17.387 -12.780 -10.305 1.00 92.62 160 TYR A CA 1
ATOM 1275 C C . TYR A 1 160 ? 15.992 -12.658 -10.929 1.00 92.62 160 TYR A C 1
ATOM 1277 O O . TYR A 1 160 ? 15.076 -13.347 -10.485 1.00 92.62 160 TYR A O 1
ATOM 1285 N N . LEU A 1 161 ? 15.804 -11.794 -11.929 1.00 92.31 161 LEU A N 1
ATOM 1286 C CA . LEU A 1 161 ? 14.592 -11.784 -12.742 1.00 92.31 161 LEU A CA 1
ATOM 1287 C C . LEU A 1 161 ? 14.669 -12.900 -13.786 1.00 92.31 161 LEU A C 1
ATOM 1289 O O . LEU A 1 161 ? 15.709 -13.111 -14.404 1.00 92.31 161 LEU A O 1
ATOM 1293 N N . GLU A 1 162 ? 13.557 -13.584 -14.023 1.00 91.38 162 GLU A N 1
ATOM 1294 C CA . GLU A 1 162 ? 13.426 -14.583 -15.082 1.00 91.38 162 GLU A CA 1
ATOM 1295 C C . GLU A 1 162 ? 12.077 -14.422 -15.789 1.00 91.38 162 GLU A C 1
ATOM 1297 O O . GLU A 1 162 ? 11.115 -13.910 -15.220 1.00 91.38 162 GLU A O 1
ATOM 1302 N N . GLY A 1 163 ? 11.995 -14.857 -17.046 1.00 90.38 163 GLY A N 1
ATOM 1303 C CA . GLY A 1 163 ? 10.748 -14.828 -17.805 1.00 90.38 163 GLY A CA 1
ATOM 1304 C C . GLY A 1 163 ? 10.357 -13.415 -18.233 1.00 90.38 163 GLY A C 1
ATOM 1305 O O . GLY A 1 163 ? 11.179 -12.667 -18.763 1.00 90.38 163 GLY A O 1
ATOM 1306 N N . ASP A 1 164 ? 9.085 -13.067 -18.061 1.00 87.44 164 ASP A N 1
ATOM 1307 C CA . ASP A 1 164 ? 8.538 -11.798 -18.546 1.00 87.44 164 ASP A CA 1
ATOM 1308 C C . ASP A 1 164 ? 9.047 -10.569 -17.765 1.00 87.44 164 ASP A C 1
ATOM 1310 O O . ASP A 1 164 ? 9.424 -9.597 -18.423 1.00 87.44 164 ASP A O 1
ATOM 1314 N N . PRO A 1 165 ? 9.202 -10.597 -16.421 1.00 89.50 165 PRO A N 1
ATOM 1315 C CA . PRO A 1 165 ? 9.851 -9.505 -15.690 1.00 89.50 165 PRO A CA 1
ATOM 1316 C C . PRO A 1 165 ? 11.257 -9.159 -16.180 1.00 89.50 165 PRO A C 1
ATOM 1318 O O . PRO A 1 165 ? 11.610 -7.983 -16.223 1.00 89.50 165 PRO A O 1
ATOM 1321 N N . MET A 1 166 ? 12.050 -10.163 -16.570 1.00 91.38 166 MET A N 1
ATOM 1322 C CA . MET A 1 166 ? 13.392 -9.947 -17.117 1.00 91.38 166 MET A CA 1
ATOM 1323 C C . MET A 1 166 ? 13.331 -9.229 -18.469 1.00 91.38 166 MET A C 1
ATOM 1325 O O . MET A 1 166 ? 14.021 -8.234 -18.663 1.00 91.38 166 MET A O 1
ATOM 1329 N N . LYS A 1 167 ? 12.467 -9.686 -19.386 1.00 88.69 167 LYS A N 1
ATOM 1330 C CA . LYS A 1 167 ? 12.313 -9.058 -20.709 1.00 88.69 167 LYS A CA 1
ATOM 1331 C C . LYS A 1 167 ? 11.857 -7.605 -20.602 1.00 88.69 167 LYS A C 1
ATOM 1333 O O . LYS A 1 167 ? 12.391 -6.748 -21.294 1.00 88.69 167 LYS A O 1
ATOM 1338 N N . GLU A 1 168 ? 10.877 -7.326 -19.744 1.00 88.56 168 GLU A N 1
ATOM 1339 C CA . GLU A 1 168 ? 10.376 -5.963 -19.543 1.00 88.56 168 GLU A CA 1
ATOM 1340 C C . GLU A 1 168 ? 11.426 -5.061 -18.885 1.00 88.56 168 GLU A C 1
ATOM 1342 O O . GLU A 1 168 ? 11.534 -3.881 -19.223 1.00 88.56 168 GLU A O 1
ATOM 1347 N N . TRP A 1 169 ? 12.242 -5.615 -17.984 1.00 90.06 169 TRP A N 1
ATOM 1348 C CA . TRP A 1 169 ? 13.377 -4.900 -17.411 1.00 90.06 169 TRP A CA 1
ATOM 1349 C C . TRP A 1 169 ? 14.433 -4.556 -18.471 1.00 90.06 169 TRP A C 1
ATOM 1351 O O . TRP A 1 169 ? 14.844 -3.400 -18.567 1.00 90.06 169 TRP A O 1
ATOM 1361 N N . ASP A 1 170 ? 14.808 -5.513 -19.323 1.00 88.69 170 ASP A N 1
ATOM 1362 C CA . ASP A 1 170 ? 15.761 -5.293 -20.416 1.00 88.69 170 ASP A CA 1
ATOM 1363 C C . ASP A 1 170 ? 15.233 -4.269 -21.435 1.00 88.69 170 ASP A C 1
ATOM 1365 O O . ASP A 1 170 ? 15.964 -3.364 -21.846 1.00 88.69 170 ASP A O 1
ATOM 1369 N N . ASN A 1 171 ? 13.945 -4.352 -21.793 1.00 86.88 171 ASN A N 1
ATOM 1370 C CA . ASN A 1 171 ? 13.275 -3.375 -22.656 1.00 86.88 171 ASN A CA 1
ATOM 1371 C C . ASN A 1 171 ? 13.324 -1.967 -22.050 1.00 86.88 171 ASN A C 1
ATOM 1373 O O . ASN A 1 171 ? 13.623 -0.997 -22.751 1.00 86.88 171 ASN A O 1
ATOM 1377 N N . ARG A 1 172 ? 13.064 -1.845 -20.741 1.00 83.81 172 ARG A N 1
ATOM 1378 C CA . ARG A 1 172 ? 13.168 -0.571 -20.025 1.00 83.81 172 ARG A CA 1
ATOM 1379 C C . ARG A 1 172 ? 14.593 -0.034 -20.090 1.00 83.81 172 ARG A C 1
ATOM 1381 O O . ARG A 1 172 ? 14.764 1.118 -20.481 1.00 83.81 172 ARG A O 1
ATOM 1388 N N . CYS A 1 173 ? 15.596 -0.848 -19.761 1.00 83.06 173 CYS A N 1
ATOM 1389 C CA . CYS A 1 173 ? 17.001 -0.450 -19.834 1.00 83.06 173 CYS A CA 1
ATOM 1390 C C . CYS A 1 173 ? 17.382 0.032 -21.243 1.00 83.06 173 CYS A C 1
ATOM 1392 O O . CYS A 1 173 ? 17.976 1.099 -21.368 1.00 83.06 173 CYS A O 1
ATOM 1394 N N . ALA A 1 174 ? 16.960 -0.679 -22.294 1.00 81.25 174 ALA A N 1
ATOM 1395 C CA . ALA A 1 174 ? 17.205 -0.285 -23.682 1.00 81.25 174 ALA A CA 1
ATOM 1396 C C . ALA A 1 174 ? 16.515 1.038 -24.066 1.00 81.25 174 ALA A C 1
ATOM 1398 O O . ALA A 1 174 ? 17.075 1.832 -24.816 1.00 81.25 174 ALA A O 1
ATOM 1399 N N . SER A 1 175 ? 15.314 1.301 -23.540 1.00 75.69 175 SER A N 1
ATOM 1400 C CA . SER A 1 175 ? 14.577 2.551 -23.789 1.00 75.69 175 SER A CA 1
ATOM 1401 C C . SER A 1 175 ? 15.103 3.759 -22.997 1.00 75.69 175 SER A C 1
ATOM 1403 O O . SER A 1 175 ? 14.922 4.898 -23.422 1.00 75.69 175 SER A O 1
ATOM 1405 N N . GLN A 1 176 ? 15.763 3.536 -21.852 1.00 69.06 176 GLN A N 1
ATOM 1406 C CA . GLN A 1 176 ? 16.307 4.609 -21.007 1.00 69.06 176 GLN A CA 1
ATOM 1407 C C . GLN A 1 176 ? 17.631 5.192 -21.530 1.00 69.06 176 GLN A C 1
ATOM 1409 O O . GLN A 1 176 ? 17.991 6.305 -21.140 1.00 69.06 176 GLN A O 1
ATOM 1414 N N . ASP A 1 177 ? 18.322 4.495 -22.437 1.00 56.97 177 ASP A N 1
ATOM 1415 C CA . ASP A 1 177 ? 19.546 4.988 -23.082 1.00 56.97 177 ASP A CA 1
ATOM 1416 C C . ASP A 1 177 ? 19.299 6.203 -24.009 1.00 56.97 177 ASP A C 1
ATOM 1418 O O . ASP A 1 177 ? 20.245 6.915 -24.353 1.00 56.97 177 ASP A O 1
ATOM 1422 N N . GLU A 1 178 ? 18.046 6.515 -24.374 1.00 56.09 178 GLU A N 1
ATOM 1423 C CA . GLU A 1 178 ? 17.723 7.591 -25.331 1.00 56.09 178 GLU A CA 1
ATOM 1424 C C . GLU A 1 178 ? 17.532 8.997 -24.725 1.00 56.09 178 GLU A C 1
ATOM 1426 O O . GLU A 1 178 ? 17.382 9.971 -25.466 1.00 56.09 178 GLU A O 1
ATOM 1431 N N . GLY A 1 179 ? 17.619 9.166 -23.403 1.00 51.47 179 GLY A N 1
ATOM 1432 C CA . GLY A 1 179 ? 17.684 10.501 -22.804 1.00 51.47 179 GLY A CA 1
ATOM 1433 C C . GLY A 1 179 ? 16.985 10.608 -21.459 1.00 51.47 179 GLY A C 1
ATOM 1434 O O . GLY A 1 179 ? 15.762 10.606 -21.382 1.00 51.47 179 GLY A O 1
ATOM 1435 N N . PHE A 1 180 ? 17.794 10.829 -20.420 1.00 42.81 180 PHE A N 1
ATOM 1436 C CA . PHE A 1 180 ? 17.404 10.964 -19.014 1.00 42.81 180 PHE A CA 1
ATOM 1437 C C . PHE A 1 180 ? 17.187 9.616 -18.305 1.00 42.81 180 PHE A C 1
ATOM 1439 O O . PHE A 1 180 ? 16.072 9.145 -18.093 1.00 42.81 180 PHE A O 1
ATOM 1446 N N . ALA A 1 181 ? 18.300 9.007 -17.890 1.00 55.44 181 ALA A N 1
ATOM 1447 C CA . ALA A 1 181 ? 18.279 7.920 -16.926 1.00 55.44 181 ALA A CA 1
ATOM 1448 C C . ALA A 1 181 ? 17.808 8.476 -15.577 1.00 55.44 181 ALA A C 1
ATOM 1450 O O . ALA A 1 181 ? 18.583 9.122 -14.870 1.00 55.44 181 ALA A O 1
ATOM 1451 N N . ASP A 1 182 ? 16.544 8.250 -15.223 1.00 58.16 182 ASP A N 1
ATOM 1452 C CA . ASP A 1 182 ? 16.139 8.349 -13.824 1.00 58.16 182 ASP A CA 1
ATOM 1453 C C . ASP A 1 182 ? 16.890 7.242 -13.066 1.00 58.16 182 ASP A C 1
ATOM 1455 O O . ASP A 1 182 ? 16.715 6.065 -13.419 1.00 58.16 182 ASP A O 1
ATOM 1459 N N . PRO A 1 183 ? 17.799 7.565 -12.123 1.00 58.03 183 PRO A N 1
ATOM 1460 C CA . PRO A 1 183 ? 18.543 6.554 -11.397 1.00 58.03 183 PRO A CA 1
ATOM 1461 C C . PRO A 1 183 ? 17.559 5.810 -10.504 1.00 58.03 183 PRO A C 1
ATOM 1463 O O . PRO A 1 183 ? 17.246 6.257 -9.404 1.00 58.03 183 PRO A O 1
ATOM 1466 N N . LEU A 1 184 ? 17.065 4.677 -10.999 1.00 73.25 184 LEU A N 1
ATOM 1467 C CA . LEU A 1 184 ? 16.123 3.867 -10.256 1.00 73.25 184 LEU A CA 1
ATOM 1468 C C . LEU A 1 184 ? 16.819 3.375 -8.989 1.00 73.25 184 LEU A C 1
ATOM 1470 O O . LEU A 1 184 ? 17.836 2.677 -9.052 1.00 73.25 184 LEU A O 1
ATOM 1474 N N . ASP A 1 185 ? 16.299 3.793 -7.843 1.00 88.62 185 ASP A N 1
ATOM 1475 C CA . ASP A 1 185 ? 16.687 3.224 -6.568 1.00 88.62 185 ASP A CA 1
ATOM 1476 C C . ASP A 1 185 ? 15.956 1.897 -6.337 1.00 88.62 185 ASP A C 1
ATOM 1478 O O . ASP A 1 185 ? 15.141 1.449 -7.153 1.00 88.62 185 ASP A O 1
ATOM 1482 N N . ILE A 1 186 ? 16.261 1.216 -5.232 1.00 90.25 186 ILE A N 1
ATOM 1483 C CA . ILE A 1 186 ? 15.617 -0.071 -4.964 1.00 90.25 186 ILE A CA 1
ATOM 1484 C C . ILE A 1 186 ? 14.090 0.045 -4.805 1.00 90.25 186 ILE A C 1
ATOM 1486 O O . ILE A 1 186 ? 13.375 -0.918 -5.081 1.00 90.25 186 ILE A O 1
ATOM 1490 N N . ALA A 1 187 ? 13.583 1.209 -4.384 1.00 88.88 187 ALA A N 1
ATOM 1491 C CA . ALA A 1 187 ? 12.154 1.449 -4.224 1.00 88.88 187 ALA A CA 1
ATOM 1492 C C . ALA A 1 187 ? 11.462 1.598 -5.585 1.00 88.88 187 ALA A C 1
ATOM 1494 O O . ALA A 1 187 ? 10.427 0.972 -5.814 1.00 88.88 187 ALA A O 1
ATOM 1495 N N . GLY A 1 188 ? 12.068 2.343 -6.511 1.00 88.00 188 GLY A N 1
ATOM 1496 C CA . GLY A 1 188 ? 11.589 2.446 -7.885 1.00 88.00 188 GLY A CA 1
ATOM 1497 C C . GLY A 1 188 ? 11.660 1.111 -8.635 1.00 88.00 188 GLY A C 1
ATOM 1498 O O . GLY A 1 188 ? 10.780 0.803 -9.436 1.00 88.00 188 GLY A O 1
ATOM 1499 N N . PHE A 1 189 ? 12.664 0.273 -8.350 1.00 89.88 189 PHE A N 1
ATOM 1500 C CA . PHE A 1 189 ? 12.738 -1.084 -8.904 1.00 89.88 189 PHE A CA 1
ATOM 1501 C C . PHE A 1 189 ? 11.581 -1.959 -8.417 1.00 89.88 189 PHE A C 1
ATOM 1503 O O . PHE A 1 189 ? 10.941 -2.651 -9.207 1.00 89.88 189 PHE A O 1
ATOM 1510 N N . GLU A 1 190 ? 11.270 -1.895 -7.124 1.00 90.75 190 GLU A N 1
ATOM 1511 C CA . GLU A 1 190 ? 10.122 -2.596 -6.558 1.00 90.75 190 GLU A CA 1
ATOM 1512 C C . GLU A 1 190 ? 8.798 -2.129 -7.178 1.00 90.75 190 GLU A C 1
ATOM 1514 O O . GLU A 1 190 ? 7.936 -2.949 -7.494 1.00 90.75 190 GLU A O 1
ATOM 1519 N N . GLU A 1 191 ? 8.632 -0.817 -7.357 1.00 88.12 191 GLU A N 1
ATOM 1520 C CA . GLU A 1 191 ? 7.459 -0.231 -8.007 1.00 88.12 191 GLU A CA 1
ATOM 1521 C C . GLU A 1 191 ? 7.317 -0.704 -9.454 1.00 88.12 191 GLU A C 1
ATOM 1523 O O . GLU A 1 191 ? 6.252 -1.197 -9.819 1.00 88.12 191 GLU A O 1
ATOM 1528 N N . PHE A 1 192 ? 8.401 -0.696 -10.232 1.00 88.75 192 PHE A N 1
ATOM 1529 C CA . PHE A 1 192 ? 8.401 -1.241 -11.589 1.00 88.75 192 PHE A CA 1
ATOM 1530 C C . PHE A 1 192 ? 7.895 -2.692 -11.627 1.00 88.75 192 PHE A C 1
ATOM 1532 O O . PHE A 1 192 ? 7.013 -3.025 -12.416 1.00 88.75 192 PHE A O 1
ATOM 1539 N N . LEU A 1 193 ? 8.391 -3.564 -10.743 1.00 89.81 193 LEU A N 1
ATOM 1540 C CA . LEU A 1 193 ? 7.944 -4.961 -10.705 1.00 89.81 193 LEU A CA 1
ATOM 1541 C C . LEU A 1 193 ? 6.487 -5.111 -10.243 1.00 89.81 193 LEU A C 1
ATOM 1543 O O . LEU A 1 193 ? 5.792 -6.032 -10.690 1.00 89.81 193 LEU A O 1
ATOM 1547 N N . ARG A 1 194 ? 6.011 -4.219 -9.364 1.00 86.88 194 ARG A N 1
ATOM 1548 C CA . ARG A 1 194 ? 4.591 -4.146 -8.987 1.00 86.88 194 ARG A CA 1
ATOM 1549 C C . ARG A 1 194 ? 3.724 -3.750 -10.183 1.00 86.88 194 ARG A C 1
ATOM 1551 O O . ARG A 1 194 ? 2.649 -4.325 -10.361 1.00 86.88 194 ARG A O 1
ATOM 1558 N N . ASP A 1 195 ? 4.184 -2.808 -11.002 1.00 86.25 195 ASP A N 1
ATOM 1559 C CA . ASP A 1 195 ? 3.460 -2.290 -12.172 1.00 86.25 195 ASP A CA 1
ATOM 1560 C C . ASP A 1 195 ? 3.249 -3.353 -13.247 1.00 86.25 195 ASP A C 1
ATOM 1562 O O . ASP A 1 195 ? 2.210 -3.358 -13.905 1.00 86.25 195 ASP A O 1
ATOM 1566 N N . LEU A 1 196 ? 4.164 -4.321 -13.352 1.00 84.88 196 LEU A N 1
ATOM 1567 C CA . LEU A 1 196 ? 3.991 -5.480 -14.230 1.00 84.88 196 LEU A CA 1
ATOM 1568 C C . LEU A 1 196 ? 2.802 -6.371 -13.830 1.00 84.88 196 LEU A C 1
ATOM 1570 O O . LEU A 1 196 ? 2.218 -7.034 -14.683 1.00 84.88 196 LEU A O 1
ATOM 1574 N N . HIS A 1 197 ? 2.436 -6.408 -12.544 1.00 78.88 197 HIS A N 1
ATOM 1575 C CA . HIS A 1 197 ? 1.369 -7.284 -12.042 1.00 78.88 197 HIS A CA 1
ATOM 1576 C C . HIS A 1 197 ? -0.010 -6.648 -12.132 1.00 78.88 197 HIS A C 1
ATOM 1578 O O . HIS A 1 197 ? -1.005 -7.322 -12.405 1.00 78.88 197 HIS A O 1
ATOM 1584 N N . VAL A 1 198 ? -0.088 -5.359 -11.818 1.00 78.31 198 VAL A N 1
ATOM 1585 C CA . VAL A 1 198 ? -1.338 -4.610 -11.809 1.00 78.31 198 VAL A CA 1
ATOM 1586 C C . VAL A 1 198 ? -1.033 -3.193 -12.253 1.00 78.31 198 VAL A C 1
ATOM 1588 O O . VAL A 1 198 ? -0.225 -2.518 -11.612 1.00 78.31 198 VAL A O 1
ATOM 1591 N N . ASP A 1 199 ? -1.749 -2.750 -13.290 1.00 79.75 199 ASP A N 1
ATOM 1592 C CA . ASP A 1 199 ? -1.726 -1.369 -13.771 1.00 79.75 199 ASP A CA 1
ATOM 1593 C C . ASP A 1 199 ? -1.826 -0.394 -12.575 1.00 79.75 199 ASP A C 1
ATOM 1595 O O . ASP A 1 199 ? -2.760 -0.531 -11.766 1.00 79.75 199 ASP A O 1
ATOM 1599 N N . PRO A 1 200 ? -0.901 0.579 -12.445 1.00 81.44 200 PRO A N 1
ATOM 1600 C CA . PRO A 1 200 ? -0.903 1.563 -11.363 1.00 81.44 200 PRO A CA 1
ATOM 1601 C C . PRO A 1 200 ? -2.261 2.239 -11.151 1.00 81.44 200 PRO A C 1
ATOM 1603 O O . PRO A 1 200 ? -2.727 2.375 -10.017 1.00 81.44 200 PRO A O 1
ATOM 1606 N N . ALA A 1 201 ? -2.957 2.598 -12.235 1.00 80.31 201 ALA A N 1
ATOM 1607 C CA . ALA A 1 201 ? -4.268 3.233 -12.164 1.00 80.31 201 ALA A CA 1
ATOM 1608 C C . ALA A 1 201 ? -5.329 2.274 -11.608 1.00 80.31 201 ALA A C 1
ATOM 1610 O O . ALA A 1 201 ? -6.246 2.687 -10.892 1.00 80.31 201 ALA A O 1
ATOM 1611 N N . ASN A 1 202 ? -5.212 0.980 -11.910 1.00 84.50 202 ASN A N 1
ATOM 1612 C CA . ASN A 1 202 ? -6.099 -0.030 -11.354 1.00 84.50 202 ASN A CA 1
ATOM 1613 C C . ASN A 1 202 ? -5.798 -0.294 -9.869 1.00 84.50 202 ASN A C 1
ATOM 1615 O O . ASN A 1 202 ? -6.738 -0.378 -9.078 1.00 84.50 202 ASN A O 1
ATOM 1619 N N . ARG A 1 203 ? -4.519 -0.341 -9.459 1.00 84.25 203 ARG A N 1
ATOM 1620 C CA . ARG A 1 203 ? -4.138 -0.444 -8.035 1.00 84.25 203 ARG A CA 1
ATOM 1621 C C . ARG A 1 203 ? -4.701 0.711 -7.226 1.00 84.25 203 ARG A C 1
ATOM 1623 O O . ARG A 1 203 ? -5.368 0.474 -6.222 1.00 84.25 203 ARG A O 1
ATOM 1630 N N . GLN A 1 204 ? -4.521 1.938 -7.711 1.00 88.44 204 GLN A N 1
ATOM 1631 C CA . GLN A 1 204 ? -5.034 3.137 -7.057 1.00 88.44 204 GLN A CA 1
ATOM 1632 C C . GLN A 1 204 ? -6.563 3.093 -6.911 1.00 88.44 204 GLN A C 1
ATOM 1634 O O . GLN A 1 204 ? -7.100 3.394 -5.843 1.00 88.44 204 GLN A O 1
ATOM 1639 N N . ARG A 1 205 ? -7.288 2.664 -7.956 1.00 87.81 205 ARG A N 1
ATOM 1640 C CA . ARG A 1 205 ? -8.754 2.504 -7.908 1.00 87.81 205 ARG A CA 1
ATOM 1641 C C . ARG A 1 205 ? -9.190 1.446 -6.896 1.00 87.81 205 ARG A C 1
ATOM 1643 O O . ARG A 1 205 ? -10.097 1.708 -6.106 1.00 87.81 205 ARG A O 1
ATOM 1650 N N . ILE A 1 206 ? -8.549 0.277 -6.889 1.00 88.38 206 ILE A N 1
ATOM 1651 C CA . ILE A 1 206 ? -8.842 -0.803 -5.934 1.00 88.38 206 ILE A CA 1
ATOM 1652 C C . ILE A 1 206 ? -8.546 -0.341 -4.504 1.00 88.38 206 ILE A C 1
ATOM 1654 O O . ILE A 1 206 ? -9.374 -0.548 -3.612 1.00 88.38 206 ILE A O 1
ATOM 1658 N N . ALA A 1 207 ? -7.410 0.323 -4.282 1.00 91.88 207 ALA A N 1
ATOM 1659 C CA . ALA A 1 207 ? -7.032 0.872 -2.988 1.00 91.88 207 ALA A CA 1
ATOM 1660 C C . ALA A 1 207 ? -8.052 1.906 -2.501 1.00 91.88 207 ALA A C 1
ATOM 1662 O O . ALA A 1 207 ? -8.506 1.808 -1.365 1.00 91.88 207 ALA A O 1
ATOM 1663 N N . ALA A 1 208 ? -8.507 2.814 -3.369 1.00 92.44 208 ALA A N 1
ATOM 1664 C CA . ALA A 1 208 ? -9.533 3.802 -3.040 1.00 92.44 208 ALA A CA 1
ATOM 1665 C C . ALA A 1 208 ? -10.881 3.169 -2.682 1.00 92.44 208 ALA A C 1
ATOM 1667 O O . ALA A 1 208 ? -11.481 3.526 -1.665 1.00 92.44 208 ALA A O 1
ATOM 1668 N N . LEU A 1 209 ? -11.357 2.202 -3.471 1.00 92.31 209 LEU A N 1
ATOM 1669 C CA . LEU A 1 209 ? -12.596 1.476 -3.173 1.00 92.31 209 LEU A CA 1
ATOM 1670 C C . LEU A 1 209 ? -12.499 0.742 -1.831 1.00 92.31 209 LEU A C 1
ATOM 1672 O O . LEU A 1 209 ? -13.388 0.860 -0.983 1.00 92.31 209 LEU A O 1
ATOM 1676 N N . THR A 1 210 ? -11.385 0.046 -1.613 1.00 94.31 210 THR A N 1
ATOM 1677 C CA . THR A 1 210 ? -11.124 -0.718 -0.391 1.00 94.31 210 THR A CA 1
ATOM 1678 C C . THR A 1 210 ? -11.001 0.202 0.822 1.00 94.31 210 THR A C 1
ATOM 1680 O O . THR A 1 210 ? -11.631 -0.045 1.850 1.00 94.31 210 THR A O 1
ATOM 1683 N N . TYR A 1 211 ? -10.260 1.305 0.699 1.00 96.00 211 TYR A N 1
ATOM 1684 C CA . TYR A 1 211 ? -10.088 2.300 1.753 1.00 96.00 211 TYR A CA 1
ATOM 1685 C C . TYR A 1 211 ? -11.421 2.922 2.140 1.00 96.00 211 TYR A C 1
ATOM 1687 O O . TYR A 1 211 ? -11.736 3.015 3.325 1.00 96.00 211 TYR A O 1
ATOM 1695 N N . ASN A 1 212 ? -12.250 3.288 1.161 1.00 93.44 212 ASN A N 1
ATOM 1696 C CA . ASN A 1 212 ? -13.567 3.865 1.409 1.00 93.44 212 ASN A CA 1
ATOM 1697 C C . ASN A 1 212 ? -14.490 2.891 2.154 1.00 93.44 212 ASN A C 1
ATOM 1699 O O . ASN A 1 212 ? -15.144 3.304 3.113 1.00 93.44 212 ASN A O 1
ATOM 1703 N N . GLY A 1 213 ? -14.473 1.604 1.795 1.00 93.12 213 GLY A N 1
ATOM 1704 C CA . GLY A 1 213 ? -15.225 0.553 2.488 1.00 93.12 213 GLY A CA 1
ATOM 1705 C C . GLY A 1 213 ? -14.634 0.109 3.834 1.00 93.12 213 GLY A C 1
ATOM 1706 O O . GLY A 1 213 ? -15.344 -0.488 4.648 1.00 93.12 213 GLY A O 1
ATOM 1707 N N . ALA A 1 214 ? -13.360 0.405 4.106 1.00 95.69 214 ALA A N 1
ATOM 1708 C CA . ALA A 1 214 ? -12.660 -0.078 5.292 1.00 95.69 214 ALA A CA 1
ATOM 1709 C C . ALA A 1 214 ? -13.256 0.472 6.597 1.00 95.69 214 ALA A C 1
ATOM 1711 O O . ALA A 1 214 ? -13.386 1.684 6.778 1.00 95.69 214 ALA A O 1
ATOM 1712 N N . HIS A 1 215 ? -13.555 -0.445 7.518 1.00 95.75 215 HIS A N 1
ATOM 1713 C CA . HIS A 1 215 ? -13.955 -0.178 8.897 1.00 95.75 215 HIS A CA 1
ATOM 1714 C C . HIS A 1 215 ? -13.275 -1.192 9.818 1.00 95.75 215 HIS A C 1
ATOM 1716 O O . HIS A 1 215 ? -13.050 -2.343 9.429 1.00 95.75 215 HIS A O 1
ATOM 1722 N N . GLN A 1 216 ? -12.958 -0.773 11.041 1.00 93.88 216 GLN A N 1
ATOM 1723 C CA . GLN A 1 216 ? -12.349 -1.646 12.035 1.00 93.88 216 GLN A CA 1
ATOM 1724 C C . GLN A 1 216 ? -13.315 -2.780 12.394 1.00 93.88 216 GLN A C 1
ATOM 1726 O O . GLN A 1 216 ? -14.445 -2.541 12.829 1.00 93.88 216 GLN A O 1
ATOM 1731 N N . ARG A 1 217 ? -12.873 -4.030 12.226 1.00 89.69 217 ARG A N 1
ATOM 1732 C CA . ARG A 1 217 ? -13.684 -5.210 12.563 1.00 89.69 217 ARG A CA 1
ATOM 1733 C C . ARG A 1 217 ? -13.802 -5.371 14.082 1.00 89.69 217 ARG A C 1
ATOM 1735 O O . ARG A 1 217 ? -12.897 -4.996 14.829 1.00 89.69 217 ARG A O 1
ATOM 1742 N N . LYS A 1 218 ? -14.885 -6.001 14.550 1.00 85.75 218 LYS A N 1
ATOM 1743 C CA . LYS A 1 218 ? -15.038 -6.369 15.969 1.00 85.75 218 LYS A CA 1
ATOM 1744 C C . LYS A 1 218 ? -13.857 -7.254 16.403 1.00 85.75 218 LYS A C 1
ATOM 1746 O O . LYS A 1 218 ? -13.552 -8.243 15.742 1.00 85.75 218 LYS A O 1
ATOM 1751 N N . GLY A 1 219 ? -13.180 -6.881 17.489 1.00 83.06 219 GLY A N 1
ATOM 1752 C CA . GLY A 1 219 ? -11.988 -7.571 18.000 1.00 83.06 219 GLY A CA 1
ATOM 1753 C C . GLY A 1 219 ? -10.681 -7.337 17.222 1.00 83.06 219 GLY A C 1
ATOM 1754 O O . GLY A 1 219 ? -9.648 -7.881 17.611 1.00 83.06 219 GLY A O 1
ATOM 1755 N N . GLN A 1 220 ? -10.675 -6.542 16.145 1.00 89.44 220 GLN A N 1
ATOM 1756 C CA . GLN A 1 220 ? -9.437 -6.137 15.472 1.00 89.44 220 GLN A CA 1
ATOM 1757 C C . GLN A 1 220 ? -8.766 -5.017 16.267 1.00 89.44 220 GLN A C 1
ATOM 1759 O O . GLN A 1 220 ? -9.360 -3.959 16.441 1.00 89.44 220 GLN A O 1
ATOM 1764 N N . GLY A 1 221 ? -7.523 -5.226 16.706 1.00 91.31 221 GLY A N 1
ATOM 1765 C CA . GLY A 1 221 ? -6.764 -4.195 17.421 1.00 91.31 221 GLY A CA 1
ATOM 1766 C C . GLY A 1 221 ? -6.448 -2.973 16.551 1.00 91.31 221 GLY A C 1
ATOM 1767 O O . GLY A 1 221 ? -6.158 -3.110 15.357 1.00 91.31 221 GLY A O 1
ATOM 1768 N N . ILE A 1 222 ? -6.447 -1.790 17.160 1.00 92.69 222 ILE A N 1
ATOM 1769 C CA . ILE A 1 222 ? -6.368 -0.495 16.482 1.00 92.69 222 ILE A CA 1
ATOM 1770 C C . ILE A 1 222 ? -5.082 -0.356 15.684 1.00 92.69 222 ILE A C 1
ATOM 1772 O O . ILE A 1 222 ? -5.118 0.070 14.536 1.00 92.69 222 ILE A O 1
ATOM 1776 N N . ARG A 1 223 ? -3.947 -0.796 16.241 1.00 94.19 223 ARG A N 1
ATOM 1777 C CA . ARG A 1 223 ? -2.648 -0.719 15.557 1.00 94.19 223 ARG A CA 1
ATOM 1778 C C . ARG A 1 223 ? -2.650 -1.536 14.267 1.00 94.19 223 ARG A C 1
ATOM 1780 O O . ARG A 1 223 ? -2.223 -1.039 13.237 1.00 94.19 223 ARG A O 1
ATOM 1787 N N . LYS A 1 224 ? -3.220 -2.748 14.298 1.00 93.62 224 LYS A N 1
ATOM 1788 C CA . LYS A 1 224 ? -3.363 -3.587 13.095 1.00 93.62 224 LYS A CA 1
ATOM 1789 C C . LYS A 1 224 ? -4.281 -2.941 12.061 1.00 93.62 224 LYS A C 1
ATOM 1791 O O . LYS A 1 224 ? -4.028 -3.053 10.869 1.00 93.62 224 LYS A O 1
ATOM 1796 N N . PHE A 1 225 ? -5.359 -2.299 12.509 1.00 95.50 225 PHE A N 1
ATOM 1797 C CA . PHE A 1 225 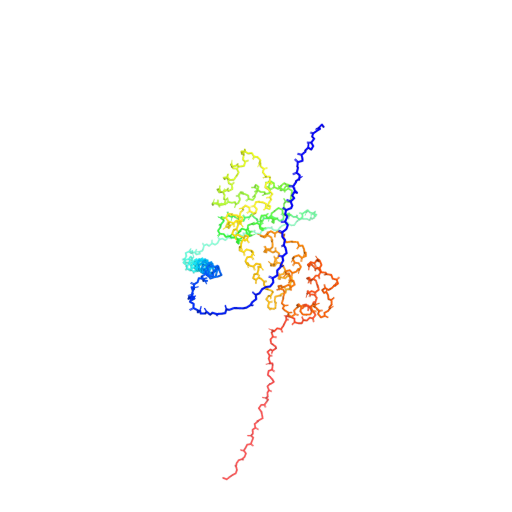? -6.275 -1.604 11.611 1.00 95.50 225 PHE A CA 1
ATOM 1798 C C . PHE A 1 225 ? -5.628 -0.373 10.962 1.00 95.50 225 PHE A C 1
ATOM 1800 O O . PHE A 1 225 ? -5.790 -0.162 9.766 1.00 95.50 225 PHE A O 1
ATOM 1807 N N . VAL A 1 226 ? -4.854 0.402 11.721 1.00 95.44 226 VAL A N 1
ATOM 1808 C CA . VAL A 1 226 ? -4.131 1.574 11.208 1.00 95.44 226 VAL A CA 1
ATOM 1809 C C . VAL A 1 226 ? -3.079 1.161 10.187 1.00 95.44 226 VAL A C 1
ATOM 1811 O O . VAL A 1 226 ? -3.052 1.755 9.119 1.00 95.44 226 VAL A O 1
ATOM 1814 N N . THR A 1 227 ? -2.291 0.113 10.453 1.00 95.88 227 THR A N 1
ATOM 1815 C CA . THR A 1 227 ? -1.324 -0.417 9.474 1.00 95.88 227 THR A CA 1
ATOM 1816 C C . THR A 1 227 ? -2.005 -0.802 8.160 1.00 95.88 227 THR A C 1
ATOM 1818 O O . THR A 1 227 ? -1.528 -0.450 7.090 1.00 95.88 227 THR A O 1
ATOM 1821 N N . TYR A 1 228 ? -3.175 -1.440 8.230 1.00 95.12 228 TYR A N 1
ATOM 1822 C CA . TYR A 1 228 ? -3.962 -1.753 7.038 1.00 95.12 228 TYR A CA 1
ATOM 1823 C C . TYR A 1 228 ? -4.432 -0.497 6.278 1.00 95.12 228 TYR A C 1
ATOM 1825 O O . TYR A 1 228 ? -4.390 -0.465 5.051 1.00 95.12 228 TYR A O 1
ATOM 1833 N N . LEU A 1 229 ? -4.855 0.560 6.981 1.00 95.50 229 LEU A N 1
ATOM 1834 C CA . LEU A 1 229 ? -5.194 1.831 6.331 1.00 95.50 229 LEU A CA 1
ATOM 1835 C C . LEU A 1 229 ? -3.966 2.491 5.691 1.00 95.50 229 LEU A C 1
ATOM 1837 O O . LEU A 1 229 ? -4.081 3.008 4.587 1.00 95.50 229 LEU A O 1
ATOM 1841 N N . GLU A 1 230 ? -2.806 2.455 6.347 1.00 94.81 230 GLU A N 1
ATOM 1842 C CA . GLU A 1 230 ? -1.545 2.994 5.816 1.00 94.81 230 GLU A CA 1
ATOM 1843 C C . GLU A 1 230 ? -1.096 2.287 4.537 1.00 94.81 230 GLU A C 1
ATOM 1845 O O . GLU A 1 230 ? -0.607 2.937 3.616 1.00 94.81 230 GLU A O 1
ATOM 1850 N N . GLU A 1 231 ? -1.281 0.969 4.463 1.00 92.75 231 GLU A N 1
ATOM 1851 C CA . GLU A 1 231 ? -0.992 0.185 3.261 1.00 92.75 231 GLU A CA 1
ATOM 1852 C C . GLU A 1 231 ? -1.846 0.631 2.073 1.00 92.75 231 GLU A C 1
ATOM 1854 O O . GLU A 1 231 ? -1.323 0.771 0.973 1.00 92.75 231 GLU A O 1
ATOM 1859 N N . LEU A 1 232 ? -3.134 0.904 2.298 1.00 93.50 232 LEU A N 1
ATOM 1860 C CA . LEU A 1 232 ? -4.032 1.416 1.262 1.00 93.50 232 LEU A CA 1
ATOM 1861 C C . LEU A 1 232 ? -3.720 2.873 0.899 1.00 93.50 232 LEU A C 1
ATOM 1863 O O . LEU A 1 232 ? -3.763 3.235 -0.271 1.00 93.50 232 LEU A O 1
ATOM 1867 N N . GLU A 1 233 ? -3.402 3.710 1.891 1.00 94.31 233 GLU A N 1
ATOM 1868 C CA . GLU A 1 233 ? -3.043 5.124 1.701 1.00 94.31 233 GLU A CA 1
ATOM 1869 C C . GLU A 1 233 ? -1.791 5.302 0.841 1.00 94.31 233 GLU A C 1
ATOM 1871 O O . GLU A 1 233 ? -1.702 6.291 0.123 1.00 94.31 233 GLU A O 1
ATOM 1876 N N . ARG A 1 234 ? -0.853 4.348 0.879 1.00 91.44 234 ARG A N 1
ATOM 1877 C CA . ARG A 1 234 ? 0.371 4.379 0.066 1.00 91.44 234 ARG A CA 1
ATOM 1878 C C . ARG A 1 234 ? 0.110 4.216 -1.434 1.00 91.44 234 ARG A C 1
ATOM 1880 O O . ARG A 1 234 ? 0.882 4.728 -2.229 1.00 91.44 234 ARG A O 1
ATOM 1887 N N . GLU A 1 235 ? -0.960 3.522 -1.815 1.00 88.88 235 GLU A N 1
ATOM 1888 C CA . GLU A 1 235 ? -1.334 3.310 -3.223 1.00 88.88 235 GLU A CA 1
ATOM 1889 C C . GLU A 1 235 ? -2.207 4.454 -3.778 1.00 88.88 235 GLU A C 1
ATOM 1891 O O . GLU A 1 235 ? -2.634 4.415 -4.932 1.00 88.88 235 GLU A O 1
ATOM 1896 N N . MET A 1 236 ? -2.541 5.450 -2.953 1.00 90.19 236 MET A N 1
ATOM 1897 C CA . MET A 1 236 ? -3.440 6.553 -3.290 1.00 90.19 236 MET A CA 1
ATOM 1898 C C . MET A 1 236 ? -2.729 7.905 -3.234 1.00 90.19 236 MET A C 1
ATOM 1900 O O . MET A 1 236 ? -1.604 8.022 -2.758 1.00 90.19 236 MET A O 1
ATOM 1904 N N . GLU A 1 237 ? -3.427 8.949 -3.686 1.00 86.88 237 GLU A N 1
ATOM 1905 C CA . GLU A 1 237 ? -2.966 10.321 -3.479 1.00 86.88 237 GLU A CA 1
ATOM 1906 C C . GLU A 1 237 ? -2.809 10.603 -1.969 1.00 86.88 237 GLU A C 1
ATOM 1908 O O . GLU A 1 237 ? -3.739 10.311 -1.201 1.00 86.88 237 GLU A O 1
ATOM 1913 N N . PRO A 1 238 ? -1.672 11.170 -1.518 1.00 89.62 238 PRO A N 1
ATOM 1914 C CA . PRO A 1 238 ? -1.420 11.394 -0.104 1.00 89.62 238 PRO A CA 1
ATOM 1915 C C . PRO A 1 238 ? -2.474 12.289 0.553 1.00 89.62 238 PRO A C 1
ATOM 1917 O O . PRO A 1 238 ? -2.634 13.467 0.230 1.00 89.62 238 PRO A O 1
ATOM 1920 N N . TYR A 1 239 ? -3.159 11.745 1.556 1.00 91.19 239 TYR A N 1
ATOM 1921 C CA . TYR A 1 239 ? -4.013 12.540 2.429 1.00 91.19 239 TYR A CA 1
ATOM 1922 C C . TYR A 1 239 ? -3.181 13.357 3.419 1.00 91.19 239 TYR A C 1
ATOM 1924 O O . TYR A 1 239 ? -2.186 12.891 3.976 1.00 91.19 239 TYR A O 1
ATOM 1932 N N . THR A 1 240 ? -3.659 14.560 3.728 1.00 91.56 240 THR A N 1
ATOM 1933 C CA . THR A 1 240 ? -3.136 15.355 4.844 1.00 91.56 240 THR A CA 1
ATOM 1934 C C . THR A 1 240 ? -3.338 14.621 6.171 1.00 91.56 240 THR A C 1
ATOM 1936 O O . THR A 1 240 ? -4.298 13.870 6.350 1.00 91.56 240 THR A O 1
ATOM 1939 N N . GLU A 1 241 ? -2.480 14.878 7.156 1.00 89.75 241 GLU A N 1
ATOM 1940 C CA . GLU A 1 241 ? -2.574 14.218 8.465 1.00 89.75 241 GLU A CA 1
ATOM 1941 C C . GLU A 1 241 ? -3.932 14.458 9.160 1.00 89.75 241 GLU A C 1
ATOM 1943 O O . GLU A 1 241 ? -4.489 13.555 9.787 1.00 89.75 241 GLU A O 1
ATOM 1948 N N . SER A 1 242 ? -4.527 15.640 8.973 1.00 88.00 242 SER A N 1
ATOM 1949 C CA . SER A 1 242 ? -5.878 15.955 9.458 1.00 88.00 242 SER A CA 1
ATOM 1950 C C . SER A 1 242 ? -6.955 15.102 8.772 1.00 88.00 242 SER A C 1
ATOM 1952 O O . SER A 1 242 ? -7.834 14.548 9.442 1.00 88.00 242 SER A O 1
ATOM 1954 N N . GLN A 1 243 ? -6.858 14.912 7.449 1.00 91.50 243 GLN A N 1
ATOM 1955 C CA . GLN A 1 243 ? -7.750 14.013 6.707 1.00 91.50 243 GLN A CA 1
ATOM 1956 C C . GLN A 1 243 ? -7.594 12.569 7.188 1.00 91.50 243 GLN A C 1
ATOM 1958 O O . GLN A 1 243 ? -8.593 11.930 7.502 1.00 91.50 243 GLN A O 1
ATOM 1963 N N . ARG A 1 244 ? -6.359 12.076 7.347 1.00 92.69 244 ARG A N 1
ATOM 1964 C CA . ARG A 1 244 ? -6.083 10.718 7.854 1.00 92.69 244 ARG A CA 1
ATOM 1965 C C . ARG A 1 244 ? -6.630 10.513 9.263 1.00 92.69 244 ARG A C 1
ATOM 1967 O O . ARG A 1 244 ? -7.206 9.469 9.560 1.00 92.69 244 ARG A O 1
ATOM 1974 N N . THR A 1 245 ? -6.496 11.518 10.126 1.00 90.75 245 THR A N 1
ATOM 1975 C CA . THR A 1 245 ? -7.052 11.502 11.487 1.00 90.75 245 THR A CA 1
ATOM 1976 C C . THR A 1 245 ? -8.579 11.452 11.453 1.00 90.75 245 THR A C 1
ATOM 1978 O O . THR A 1 245 ? -9.191 10.623 12.125 1.00 90.75 245 THR A O 1
ATOM 1981 N N . THR A 1 246 ? -9.201 12.286 10.619 1.00 90.00 246 THR A N 1
ATOM 1982 C CA . THR A 1 246 ? -10.658 12.316 10.439 1.00 90.00 246 THR A CA 1
ATOM 1983 C C . THR A 1 246 ? -11.176 10.986 9.889 1.00 90.00 246 THR A C 1
ATOM 1985 O O . THR A 1 246 ? -12.130 10.429 10.429 1.00 90.00 246 THR A O 1
ATOM 1988 N N . HIS A 1 247 ? -10.525 10.431 8.863 1.00 93.19 247 HIS A N 1
ATOM 1989 C CA . HIS A 1 247 ? -10.866 9.129 8.294 1.00 93.19 247 HIS A CA 1
ATOM 1990 C C . HIS A 1 247 ? -10.710 8.004 9.318 1.00 93.19 247 HIS A C 1
ATOM 1992 O O . HIS A 1 247 ? -11.575 7.138 9.404 1.00 93.19 247 HIS A O 1
ATOM 1998 N N . LEU A 1 248 ? -9.658 8.022 10.142 1.00 93.12 248 LEU A N 1
ATOM 1999 C CA . LEU A 1 248 ? -9.514 7.046 11.218 1.00 93.12 248 LEU A CA 1
ATOM 2000 C C . LEU A 1 248 ? -10.714 7.116 12.172 1.00 93.12 248 LEU A C 1
ATOM 2002 O O . LEU A 1 248 ? -11.363 6.101 12.410 1.00 93.12 248 LEU A O 1
ATOM 2006 N N . LEU A 1 249 ? -11.062 8.308 12.665 1.00 90.00 249 LEU A N 1
ATOM 2007 C CA . LEU A 1 249 ? -12.178 8.499 13.599 1.00 90.00 249 LEU A CA 1
ATOM 2008 C C . LEU A 1 249 ? -13.527 8.037 13.027 1.00 90.00 249 LEU A C 1
ATOM 2010 O O . LEU A 1 249 ? -14.357 7.508 13.769 1.00 90.00 249 LEU A O 1
ATOM 2014 N N . THR A 1 250 ? -13.753 8.192 11.720 1.00 91.19 250 THR A N 1
ATOM 2015 C CA . THR A 1 250 ? -14.982 7.723 11.061 1.00 91.19 250 THR A CA 1
ATOM 2016 C C . THR A 1 250 ? -14.982 6.224 10.760 1.00 91.19 250 THR A C 1
ATOM 2018 O O . THR A 1 250 ? -16.064 5.653 10.603 1.00 91.19 250 THR A O 1
ATOM 2021 N N . LYS A 1 251 ? -13.816 5.568 10.742 1.00 94.88 251 LYS A N 1
ATOM 2022 C CA . LYS A 1 251 ? -13.656 4.146 10.389 1.00 94.88 251 LYS A CA 1
ATOM 2023 C C . LYS A 1 251 ? -13.420 3.215 11.579 1.00 94.88 251 LYS A C 1
ATOM 2025 O O . LYS A 1 251 ? -13.611 2.007 11.442 1.00 94.88 251 LYS A O 1
ATOM 2030 N N . ILE A 1 252 ? -13.035 3.743 12.742 1.00 92.44 252 ILE A N 1
ATOM 2031 C CA . ILE A 1 252 ? -12.945 2.963 13.987 1.00 92.44 252 ILE A CA 1
ATOM 2032 C C . ILE A 1 252 ? -14.320 2.482 14.454 1.00 92.44 252 ILE A C 1
ATOM 2034 O O . ILE A 1 252 ? -15.353 3.091 14.144 1.00 92.44 252 ILE A O 1
ATOM 2038 N N . HIS A 1 253 ? -14.314 1.406 15.243 1.00 91.00 253 HIS A N 1
ATOM 2039 C CA . HIS A 1 253 ? -15.538 0.791 15.746 1.00 91.00 253 HIS A CA 1
ATOM 2040 C C . HIS A 1 253 ? -16.384 1.791 16.566 1.00 91.00 253 HIS A C 1
ATOM 2042 O O . HIS A 1 253 ? -15.812 2.529 17.377 1.00 91.00 253 HIS A O 1
ATOM 2048 N N . PRO A 1 254 ? -17.727 1.806 16.417 1.00 87.25 254 PRO A N 1
ATOM 2049 C CA . PRO A 1 254 ? -18.608 2.752 17.110 1.00 87.25 254 PRO A CA 1
ATOM 2050 C C . PRO A 1 254 ? -18.382 2.830 18.625 1.00 87.25 254 PRO A C 1
ATOM 2052 O O . PRO A 1 254 ? -18.253 3.926 19.160 1.00 87.25 254 PRO A O 1
ATOM 2055 N N . ASP A 1 255 ? -18.224 1.691 19.302 1.00 84.88 255 ASP A N 1
ATOM 2056 C CA . ASP A 1 255 ? -17.961 1.660 20.749 1.00 84.88 255 ASP A CA 1
ATOM 2057 C C . ASP A 1 255 ? -16.651 2.366 21.133 1.00 84.88 255 ASP A C 1
ATOM 2059 O O . ASP A 1 255 ? -16.604 3.109 22.110 1.00 84.88 255 ASP A O 1
ATOM 2063 N N . MET A 1 256 ? -15.579 2.173 20.354 1.00 84.94 256 MET A N 1
ATOM 2064 C CA . MET A 1 256 ? -14.303 2.863 20.581 1.00 84.94 256 MET A CA 1
ATOM 2065 C C . MET A 1 256 ? -14.437 4.364 20.350 1.00 84.94 256 MET A C 1
ATOM 2067 O O . MET A 1 256 ? -13.911 5.154 21.132 1.00 84.94 256 MET A O 1
ATOM 2071 N N . ARG A 1 257 ? -15.191 4.758 19.320 1.00 86.69 257 ARG A N 1
ATOM 2072 C CA . ARG A 1 257 ? -15.506 6.163 19.050 1.00 86.69 257 ARG A CA 1
ATOM 2073 C C . ARG A 1 257 ? -16.270 6.793 20.208 1.00 86.69 257 ARG A C 1
ATOM 2075 O O . ARG A 1 257 ? -15.909 7.879 20.643 1.00 86.69 257 ARG A O 1
ATOM 2082 N N . GLN A 1 258 ? -17.282 6.107 20.734 1.00 84.75 258 GLN A N 1
ATOM 2083 C CA . GLN A 1 258 ? -18.059 6.590 21.870 1.00 84.75 258 GLN A CA 1
ATOM 2084 C C . GLN A 1 258 ? -17.179 6.768 23.112 1.00 84.75 258 GLN A C 1
ATOM 2086 O O . GLN A 1 258 ? -17.203 7.830 23.723 1.00 84.75 258 GLN A O 1
ATOM 2091 N N . ARG A 1 259 ? -16.338 5.783 23.447 1.00 82.44 259 ARG A N 1
ATOM 2092 C CA . ARG A 1 259 ? -15.415 5.888 24.592 1.00 82.44 259 ARG A CA 1
ATOM 2093 C C . ARG A 1 259 ? -14.403 7.018 24.440 1.00 82.44 259 ARG A C 1
ATOM 2095 O O . ARG A 1 259 ? -14.070 7.683 25.418 1.00 82.44 259 ARG A O 1
ATOM 2102 N N . LEU A 1 260 ? -13.924 7.245 23.221 1.00 83.31 260 LEU A N 1
ATOM 2103 C CA . LEU A 1 260 ? -13.024 8.353 22.925 1.00 83.31 260 LEU A CA 1
ATOM 2104 C C . LEU A 1 260 ? -13.703 9.714 23.171 1.00 83.31 260 LEU A C 1
ATOM 2106 O O . LEU A 1 260 ? -13.068 10.618 23.716 1.00 83.31 260 LEU A O 1
ATOM 2110 N N . LEU A 1 261 ? -14.987 9.837 22.813 1.00 81.69 261 LEU A N 1
ATOM 2111 C CA . LEU A 1 261 ? -15.802 11.033 23.056 1.00 81.69 261 LEU A CA 1
ATOM 2112 C C . LEU A 1 261 ? -16.119 11.220 24.547 1.00 81.69 261 LEU A C 1
ATOM 2114 O O . LEU A 1 261 ? -15.940 12.315 25.073 1.00 81.69 261 LEU A O 1
ATOM 2118 N N . GLU A 1 262 ? -16.525 10.155 25.245 1.00 80.00 262 GLU A N 1
ATOM 2119 C CA . GLU A 1 262 ? -16.820 10.176 26.688 1.00 80.00 262 GLU A CA 1
ATOM 2120 C C . GLU A 1 262 ? -15.612 10.609 27.526 1.00 80.00 262 GLU A C 1
ATOM 2122 O O . GLU A 1 262 ? -15.761 11.289 28.538 1.00 80.00 262 GLU A O 1
ATOM 2127 N N . GLY A 1 263 ? -14.404 10.241 27.099 1.00 72.81 263 GLY A N 1
ATOM 2128 C CA . GLY A 1 263 ? -13.172 10.607 27.788 1.00 72.81 263 GLY A CA 1
ATOM 2129 C C . GLY A 1 263 ? -12.651 12.021 27.503 1.00 72.81 263 GLY A C 1
ATOM 2130 O O . GLY A 1 263 ? -11.593 12.381 28.016 1.00 72.81 263 GLY A O 1
ATOM 2131 N N . GLY A 1 264 ? -13.343 12.825 26.682 1.00 64.25 264 GLY A N 1
ATOM 2132 C CA . GLY A 1 264 ? -12.924 14.194 26.343 1.00 64.25 264 GLY A CA 1
ATOM 2133 C C . GLY A 1 264 ? -11.603 14.271 25.563 1.00 64.25 264 GLY A C 1
ATOM 2134 O O . GLY A 1 264 ? -10.935 15.307 25.549 1.00 64.25 264 GLY A O 1
ATOM 2135 N N . TYR A 1 265 ? -11.194 13.168 24.930 1.00 63.38 265 TYR A N 1
ATOM 2136 C CA . TYR A 1 265 ? -9.890 13.034 24.276 1.00 63.38 265 TYR A CA 1
ATOM 2137 C C . TYR A 1 265 ? -9.846 13.667 22.877 1.00 63.38 265 TYR A C 1
ATOM 2139 O O . TYR A 1 265 ? -8.772 14.035 22.404 1.00 63.38 265 TYR A O 1
ATOM 2147 N N . THR A 1 266 ? -10.996 13.837 22.219 1.00 57.50 266 THR A N 1
ATOM 2148 C CA . THR A 1 266 ? -11.090 14.395 20.857 1.00 57.50 266 THR A CA 1
ATOM 2149 C C . THR A 1 266 ? -10.874 15.908 20.798 1.00 57.50 266 THR A C 1
ATOM 2151 O O . THR A 1 266 ? -10.390 16.410 19.785 1.00 57.50 266 THR A O 1
ATOM 2154 N N . GLU A 1 267 ? -11.193 16.636 21.873 1.00 56.31 267 GLU A N 1
ATOM 2155 C CA . GLU A 1 267 ? -10.992 18.092 21.948 1.00 56.31 267 GLU A CA 1
ATOM 2156 C C . GLU A 1 267 ? -9.541 18.479 22.255 1.00 56.31 267 GLU A C 1
ATOM 2158 O O . GLU A 1 267 ? -9.112 19.570 21.890 1.00 56.31 267 GLU A O 1
ATOM 2163 N N . ARG A 1 268 ? -8.761 17.604 22.912 1.00 53.81 268 ARG A N 1
ATOM 2164 C CA . ARG A 1 268 ? -7.426 17.971 23.416 1.00 53.81 268 ARG A CA 1
ATOM 2165 C C . ARG A 1 268 ? -6.257 17.666 22.484 1.00 53.81 268 ARG A C 1
ATOM 2167 O O . ARG A 1 268 ? -5.177 18.185 22.747 1.00 53.81 268 ARG A O 1
ATOM 2174 N N . SER A 1 269 ? -6.407 16.880 21.414 1.00 56.50 269 SER A N 1
ATOM 2175 C CA . SER A 1 269 ? -5.314 16.617 20.450 1.00 56.50 269 SER A CA 1
ATOM 2176 C C . SER A 1 269 ? -5.818 15.935 19.167 1.00 56.50 269 SER A C 1
ATOM 2178 O O . SER A 1 269 ? -5.746 14.714 19.066 1.00 56.50 269 SER A O 1
ATOM 2180 N N . SER A 1 270 ? -6.321 16.670 18.171 1.00 64.19 270 SER A N 1
ATOM 2181 C CA . SER A 1 270 ? -6.920 16.035 16.974 1.00 64.19 270 SER A CA 1
ATOM 2182 C C . SER A 1 270 ? -6.385 16.511 15.620 1.00 64.19 270 SER A C 1
ATOM 2184 O O . SER A 1 270 ? -7.100 16.491 14.624 1.00 64.19 270 SER A O 1
ATOM 2186 N N . THR A 1 271 ? -5.098 16.858 15.541 1.00 65.88 271 THR A N 1
ATOM 2187 C CA . THR A 1 271 ? -4.400 17.064 14.254 1.00 65.88 271 THR A CA 1
ATOM 2188 C C . THR A 1 271 ? -3.456 15.927 13.872 1.00 65.88 271 THR A C 1
ATOM 2190 O O . THR A 1 271 ? -3.011 15.891 12.729 1.00 65.88 271 THR A O 1
ATOM 2193 N N . HIS A 1 272 ? -3.141 15.018 14.802 1.00 83.44 272 HIS A N 1
ATOM 2194 C CA . HIS A 1 272 ? -2.165 13.946 14.603 1.00 83.44 272 HIS A CA 1
ATOM 2195 C C . HIS A 1 272 ? -2.791 12.584 14.877 1.00 83.44 272 HIS A C 1
ATOM 2197 O O . HIS A 1 272 ? -3.255 12.307 15.988 1.00 83.44 272 HIS A O 1
ATOM 2203 N N . ARG A 1 273 ? -2.747 11.704 13.878 1.00 89.56 273 ARG A N 1
ATOM 2204 C CA . ARG A 1 273 ? -3.376 10.387 13.926 1.00 89.56 273 ARG A CA 1
ATOM 2205 C C . ARG A 1 273 ? -2.735 9.511 14.993 1.00 89.56 273 ARG A C 1
ATOM 2207 O O . ARG A 1 273 ? -3.440 8.818 15.716 1.00 89.56 273 ARG A O 1
ATOM 2214 N N . GLU A 1 274 ? -1.418 9.596 15.155 1.00 89.75 274 GLU A N 1
ATOM 2215 C CA . GLU A 1 274 ? -0.674 8.782 16.124 1.00 89.75 274 GLU A CA 1
ATOM 2216 C C . GLU A 1 274 ? -1.104 9.039 17.579 1.00 89.75 274 GLU A C 1
ATOM 2218 O O . GLU A 1 274 ? -1.191 8.111 18.384 1.00 89.75 274 GLU A O 1
ATOM 2223 N N . ALA A 1 275 ? -1.453 10.282 17.929 1.00 87.44 275 ALA A N 1
ATOM 2224 C CA . ALA A 1 275 ? -1.985 10.592 19.256 1.00 87.44 275 ALA A CA 1
ATOM 2225 C C . ALA A 1 275 ? -3.319 9.866 19.501 1.00 87.44 275 ALA A C 1
ATOM 2227 O O . ALA A 1 275 ? -3.504 9.229 20.540 1.00 87.44 275 ALA A O 1
ATOM 2228 N N . VAL A 1 276 ? -4.213 9.887 18.506 1.00 88.31 276 VAL A N 1
ATOM 2229 C CA . VAL A 1 276 ? -5.498 9.171 18.545 1.00 88.31 276 VAL A CA 1
ATOM 2230 C C . VAL A 1 276 ? -5.279 7.662 18.659 1.00 88.31 276 VAL A C 1
ATOM 2232 O O . VAL A 1 276 ? -5.908 7.012 19.493 1.00 88.31 276 VAL A O 1
ATOM 2235 N N . VAL A 1 277 ? -4.349 7.100 17.883 1.00 91.00 277 VAL A N 1
ATOM 2236 C CA . VAL A 1 277 ? -4.015 5.667 17.921 1.00 91.00 277 VAL A CA 1
ATOM 2237 C C . VAL A 1 277 ? -3.511 5.242 19.297 1.00 91.00 277 VAL A C 1
ATOM 2239 O O . VAL A 1 277 ? -3.926 4.197 19.796 1.00 91.00 277 VAL A O 1
ATOM 2242 N N . ASN A 1 278 ? -2.667 6.045 19.945 1.00 89.69 278 ASN A N 1
ATOM 2243 C CA . ASN A 1 278 ? -2.146 5.721 21.273 1.00 89.69 278 ASN A CA 1
ATOM 2244 C C . ASN A 1 278 ? -3.234 5.738 22.355 1.00 89.69 278 ASN A C 1
ATOM 2246 O O . ASN A 1 278 ? -3.263 4.843 23.202 1.00 89.69 278 ASN A O 1
ATOM 2250 N N . ILE A 1 279 ? -4.171 6.686 22.296 1.00 87.69 279 ILE A N 1
ATOM 2251 C CA . ILE A 1 279 ? -5.321 6.726 23.212 1.00 87.69 279 ILE A CA 1
ATOM 2252 C C . ILE A 1 279 ? -6.226 5.511 22.986 1.00 87.69 279 ILE A C 1
ATOM 2254 O O . ILE A 1 279 ? -6.595 4.828 23.941 1.00 87.69 279 ILE A O 1
ATOM 2258 N N . LEU A 1 280 ? -6.538 5.192 21.728 1.00 88.31 280 LEU A N 1
ATOM 2259 C CA . LEU A 1 280 ? -7.337 4.016 21.383 1.00 88.31 280 LEU A CA 1
ATOM 2260 C C . LEU A 1 280 ? -6.657 2.715 21.830 1.00 88.31 280 LEU A C 1
ATOM 2262 O O . LEU A 1 280 ? -7.318 1.848 22.391 1.00 88.31 280 LEU A O 1
ATOM 2266 N N . ALA A 1 281 ? -5.336 2.600 21.677 1.00 89.69 281 ALA A N 1
ATOM 2267 C CA . ALA A 1 281 ? -4.583 1.438 22.141 1.00 89.69 281 ALA A CA 1
ATOM 2268 C C . ALA A 1 281 ? -4.641 1.291 23.672 1.00 89.69 281 ALA A C 1
ATOM 2270 O O . ALA A 1 281 ? -4.772 0.179 24.182 1.00 89.69 281 ALA A O 1
ATOM 2271 N N . MET A 1 282 ? -4.602 2.399 24.421 1.00 87.44 282 MET A N 1
ATOM 2272 C CA . MET A 1 282 ? -4.814 2.366 25.873 1.00 87.44 282 MET A CA 1
ATOM 2273 C C . MET A 1 282 ? -6.238 1.928 26.241 1.00 87.44 282 MET A C 1
ATOM 2275 O O . MET A 1 282 ? -6.425 1.147 27.178 1.00 87.44 282 MET A O 1
ATOM 2279 N N . LEU A 1 283 ? -7.249 2.393 25.501 1.00 84.50 283 LEU A N 1
ATOM 2280 C CA . LEU A 1 283 ? -8.643 1.987 25.702 1.00 84.50 283 LEU A CA 1
ATOM 2281 C C . LEU A 1 283 ? -8.857 0.495 25.412 1.00 84.50 283 LEU A C 1
ATOM 2283 O O . LEU A 1 283 ? -9.626 -0.144 26.131 1.00 84.50 283 LEU A O 1
ATOM 2287 N N . GLU A 1 284 ? -8.158 -0.066 24.421 1.00 87.12 284 GLU A N 1
ATOM 2288 C CA . GLU A 1 284 ? -8.147 -1.506 24.121 1.00 87.12 284 GLU A CA 1
ATOM 2289 C C . GLU A 1 284 ? -7.486 -2.350 25.214 1.00 87.12 284 GLU A C 1
ATOM 2291 O O . GLU A 1 284 ? -7.878 -3.495 25.417 1.00 87.12 284 GLU A O 1
ATOM 2296 N N . MET A 1 285 ? -6.485 -1.812 25.914 1.00 82.06 285 MET A N 1
ATOM 2297 C CA . MET A 1 285 ? -5.850 -2.496 27.046 1.00 82.06 285 MET A CA 1
ATOM 2298 C C . MET A 1 285 ? -6.709 -2.432 28.313 1.00 82.06 285 MET A C 1
ATOM 2300 O O . MET A 1 285 ? -6.776 -3.395 29.074 1.00 82.06 285 MET A O 1
ATOM 2304 N N . THR A 1 286 ? -7.358 -1.290 28.545 1.00 75.94 286 THR A N 1
ATOM 2305 C CA . THR A 1 286 ? -8.131 -1.025 29.770 1.00 75.94 286 THR A CA 1
ATOM 2306 C C . THR A 1 286 ? -9.496 -1.712 29.739 1.00 75.94 286 THR A C 1
ATOM 2308 O O . THR A 1 286 ? -9.992 -2.178 30.763 1.00 75.94 286 THR A O 1
ATOM 2311 N N . ASN A 1 287 ? -10.102 -1.819 28.557 1.00 64.31 287 ASN A N 1
ATOM 2312 C CA . ASN A 1 287 ? -11.346 -2.544 28.353 1.00 64.31 287 ASN A CA 1
ATOM 2313 C C . ASN A 1 287 ? -11.025 -3.909 27.748 1.00 64.31 287 ASN A C 1
ATOM 2315 O O . ASN A 1 287 ? -10.265 -3.983 26.795 1.00 64.31 287 ASN A O 1
ATOM 2319 N N . ARG A 1 288 ? -11.630 -4.993 28.248 1.00 57.69 288 ARG A N 1
ATOM 2320 C CA . ARG A 1 288 ? -11.556 -6.342 27.650 1.00 57.69 288 ARG A CA 1
ATOM 2321 C C . ARG A 1 288 ? -12.242 -6.375 26.272 1.00 57.69 288 ARG A C 1
ATOM 2323 O O . ARG A 1 288 ? -13.257 -7.027 26.074 1.00 57.69 288 ARG A O 1
ATOM 2330 N N . TRP A 1 289 ? -11.688 -5.666 25.296 1.00 56.12 289 TRP A N 1
ATOM 2331 C CA . TRP A 1 289 ? -12.111 -5.713 23.898 1.00 56.12 289 TRP A CA 1
ATOM 2332 C C . TRP A 1 289 ? -11.698 -7.043 23.238 1.00 56.12 289 TRP A C 1
ATOM 2334 O O . TRP A 1 289 ? -12.230 -7.432 22.201 1.00 56.12 289 TRP A O 1
ATOM 2344 N N . VAL A 1 290 ? -10.809 -7.793 23.905 1.00 54.38 290 VAL A N 1
ATOM 2345 C CA . VAL A 1 290 ? -10.399 -9.162 23.579 1.00 54.38 290 VAL A CA 1
ATOM 2346 C C . VAL A 1 290 ? -10.738 -10.084 24.750 1.00 54.38 290 VAL A C 1
ATOM 2348 O O . VAL A 1 290 ? -9.883 -10.370 25.581 1.00 54.38 290 VAL A O 1
ATOM 2351 N N . THR A 1 291 ? -11.993 -10.519 24.881 1.00 42.00 291 THR A N 1
ATOM 2352 C CA . THR A 1 291 ? -12.354 -11.827 25.479 1.00 42.00 291 THR A CA 1
ATOM 2353 C C . THR A 1 291 ? -13.853 -12.098 25.331 1.00 42.00 291 THR A C 1
ATOM 2355 O O . THR A 1 291 ? -14.633 -11.942 26.260 1.00 42.00 291 THR A O 1
ATOM 2358 N N . GLU A 1 292 ? -14.243 -12.618 24.171 1.00 38.31 292 GLU A N 1
ATOM 2359 C CA . GLU A 1 292 ? -15.237 -13.695 24.133 1.00 38.31 292 GLU A CA 1
ATOM 2360 C C . GLU A 1 292 ? -14.504 -1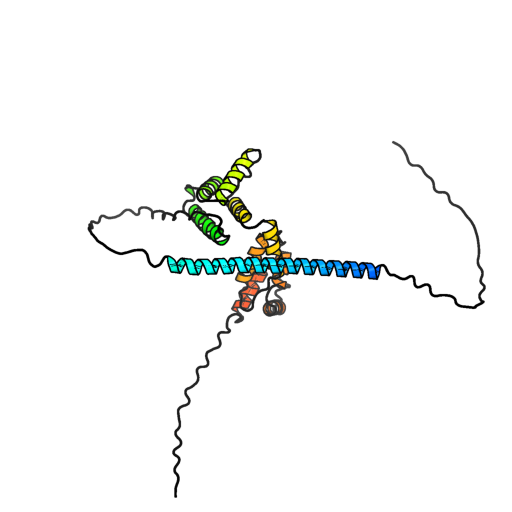4.979 23.724 1.00 38.31 292 GLU A C 1
ATOM 2362 O O . GLU A 1 292 ? -14.583 -15.458 22.599 1.00 38.31 292 GLU A O 1
ATOM 2367 N N . LYS A 1 293 ? -13.738 -15.548 24.659 1.00 38.66 293 LYS A N 1
ATOM 2368 C CA . LYS A 1 293 ? -13.825 -16.994 24.855 1.00 38.66 293 LYS A CA 1
ATOM 2369 C C . LYS A 1 293 ? -14.676 -17.162 26.097 1.00 38.66 293 LYS A C 1
ATOM 2371 O O . LYS A 1 293 ? -14.256 -16.763 27.180 1.00 38.66 293 LYS A O 1
ATOM 2376 N N . ALA A 1 294 ? -15.891 -17.664 25.904 1.00 33.88 294 ALA A N 1
ATOM 2377 C CA . ALA A 1 294 ? -16.763 -18.050 26.998 1.00 33.88 294 ALA A CA 1
ATOM 2378 C C . ALA A 1 294 ? -15.965 -18.919 27.986 1.00 33.88 294 ALA A C 1
ATOM 2380 O O . ALA A 1 294 ? -15.244 -19.816 27.533 1.00 33.88 294 ALA A O 1
ATOM 2381 N N . PRO A 1 295 ? -16.062 -18.693 29.308 1.00 37.78 295 PRO A N 1
ATOM 2382 C CA . PRO A 1 295 ? -15.650 -19.719 30.242 1.00 37.78 295 PRO A CA 1
ATOM 2383 C C . PRO A 1 295 ? -16.545 -20.922 29.951 1.00 37.78 295 PRO A C 1
ATOM 2385 O O . PRO A 1 295 ? -17.769 -20.850 30.083 1.00 37.78 295 PRO A O 1
ATOM 2388 N N . THR A 1 296 ? -15.945 -22.011 29.476 1.00 36.97 296 THR A N 1
ATOM 2389 C CA . THR A 1 296 ? -16.583 -23.322 29.501 1.00 36.97 296 THR A CA 1
ATOM 2390 C C . THR A 1 296 ? -17.057 -23.526 30.927 1.00 36.97 296 THR A C 1
ATOM 2392 O O . THR A 1 296 ? -16.244 -23.601 31.843 1.00 36.97 296 THR A O 1
ATOM 2395 N N . SER A 1 297 ? -18.375 -23.497 31.104 1.00 39.00 297 SER A N 1
ATOM 2396 C CA . SER A 1 297 ? -19.034 -23.766 32.368 1.00 39.00 297 SER A CA 1
ATOM 2397 C C . SER A 1 297 ? -18.534 -25.113 32.879 1.00 39.00 297 SER A C 1
ATOM 2399 O O . SER A 1 297 ? -18.904 -26.166 32.356 1.00 39.00 297 SER A O 1
ATOM 2401 N N . ASP A 1 298 ? -17.671 -25.058 33.891 1.00 38.38 298 ASP A N 1
ATOM 2402 C CA . ASP A 1 298 ? -17.447 -26.163 34.805 1.00 38.38 298 ASP A CA 1
ATOM 2403 C C . ASP A 1 298 ? -18.805 -26.495 35.419 1.00 38.38 298 ASP A C 1
ATOM 2405 O O . ASP A 1 298 ? -19.344 -25.756 36.246 1.00 38.38 298 ASP A O 1
ATOM 2409 N N . LYS A 1 299 ? -19.405 -27.591 34.954 1.00 44.75 299 LYS A N 1
ATOM 2410 C CA . LYS A 1 299 ? -20.551 -28.193 35.627 1.00 44.75 299 LYS A CA 1
ATOM 2411 C C . LYS A 1 299 ? -20.052 -28.779 36.951 1.00 44.75 299 LYS A C 1
ATOM 2413 O O . LYS A 1 299 ? -19.188 -29.660 36.916 1.00 44.75 299 LYS A O 1
ATOM 2418 N N . PRO A 1 300 ? -20.610 -28.390 38.108 1.00 38.72 300 PRO A N 1
ATOM 2419 C CA . PRO A 1 300 ? -20.411 -29.153 39.325 1.00 38.72 300 PRO A CA 1
ATOM 2420 C C . PRO A 1 300 ? -21.082 -30.518 39.140 1.00 38.72 300 PRO A C 1
ATOM 2422 O O . PRO A 1 300 ? -22.245 -30.603 38.745 1.00 38.72 300 PRO A O 1
ATOM 2425 N N . LYS A 1 301 ? -20.343 -31.599 39.406 1.00 43.47 301 LYS A N 1
ATOM 2426 C CA . LYS A 1 301 ? -20.916 -32.941 39.552 1.00 43.47 301 LYS A CA 1
ATOM 2427 C C . LYS A 1 301 ? -21.850 -32.932 40.765 1.00 43.47 301 LYS A C 1
ATOM 2429 O O . LYS A 1 301 ? -21.386 -33.065 41.893 1.00 43.47 301 LYS A O 1
ATOM 2434 N N . GLU A 1 302 ? -23.153 -32.797 40.533 1.00 36.94 302 GLU A N 1
ATOM 2435 C CA . GLU A 1 302 ? -24.162 -33.191 41.514 1.00 36.94 302 GLU A CA 1
ATOM 2436 C C . GLU A 1 302 ? -24.035 -34.698 41.758 1.00 36.94 302 GLU A C 1
ATOM 2438 O O . GLU A 1 302 ? -24.190 -35.530 40.859 1.00 36.94 302 GLU A O 1
ATOM 2443 N N . GLY A 1 303 ? -23.665 -35.039 42.991 1.00 36.84 303 GLY A N 1
ATOM 2444 C CA . GLY A 1 303 ? -23.627 -36.405 43.474 1.00 36.84 303 GLY A CA 1
ATOM 2445 C C . GLY A 1 303 ? -25.028 -37.005 43.465 1.00 36.84 303 GLY A C 1
ATOM 2446 O O . GLY A 1 303 ? -25.966 -36.435 44.014 1.00 36.84 303 GLY A O 1
ATOM 2447 N N . ARG A 1 304 ? -25.141 -38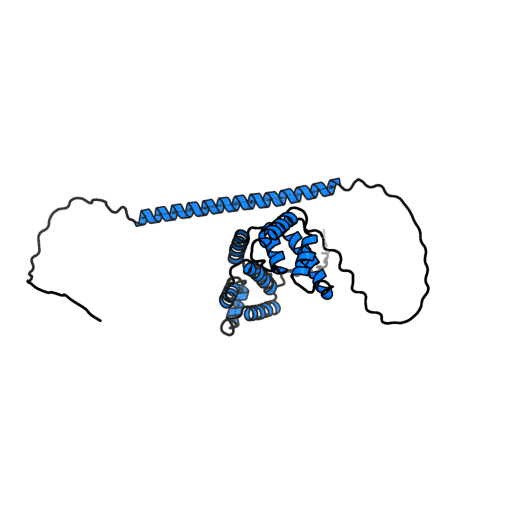.188 42.858 1.00 37.41 304 ARG A N 1
ATOM 2448 C CA . ARG A 1 304 ? -26.272 -39.105 43.015 1.00 37.41 304 ARG A CA 1
ATOM 2449 C C . ARG A 1 304 ? -26.571 -39.311 44.504 1.00 37.41 304 ARG A C 1
ATOM 2451 O O . ARG A 1 304 ? -25.833 -40.021 45.182 1.00 37.41 304 ARG A O 1
ATOM 2458 N N . SER A 1 305 ? -27.679 -38.763 44.981 1.00 37.59 305 SER A N 1
ATOM 2459 C CA . SER A 1 305 ? -28.399 -39.291 46.135 1.00 37.59 305 SER A CA 1
ATOM 2460 C C . SER A 1 305 ? -29.410 -40.326 45.632 1.00 37.59 305 SER A C 1
ATOM 2462 O O . SER A 1 305 ? -30.309 -40.034 44.845 1.00 37.59 305 SER A O 1
ATOM 2464 N N . SER A 1 306 ? -29.213 -41.578 46.036 1.00 42.88 306 SER A N 1
ATOM 2465 C CA . SER A 1 306 ? -30.156 -42.675 45.813 1.00 42.88 306 SER A CA 1
ATOM 2466 C C . SER A 1 306 ? -31.441 -42.440 46.617 1.00 42.88 306 SER A C 1
ATOM 2468 O O . SER A 1 306 ? -31.336 -42.171 47.814 1.00 42.88 306 SER A O 1
ATOM 2470 N N . PRO A 1 307 ? -32.645 -42.630 46.051 1.00 44.84 307 PRO A N 1
ATOM 2471 C CA . PRO A 1 307 ? -33.848 -42.777 46.853 1.00 44.84 307 PRO A CA 1
ATOM 2472 C C . PRO A 1 307 ? -34.030 -44.253 47.217 1.00 44.84 307 PRO A C 1
ATOM 2474 O O . PRO A 1 307 ? -34.336 -45.096 46.373 1.00 44.84 307 PRO A O 1
ATOM 2477 N N . GLN A 1 308 ? -33.837 -44.553 48.498 1.00 43.62 308 GLN A N 1
ATOM 2478 C CA . GLN A 1 308 ? -34.347 -45.756 49.144 1.00 43.62 308 GLN A CA 1
ATOM 2479 C C . GLN A 1 308 ? -35.878 -45.620 49.212 1.00 43.62 308 GLN A C 1
ATOM 2481 O O . GLN A 1 308 ? -36.401 -44.819 49.983 1.00 43.62 308 GLN A O 1
ATOM 2486 N N . GLY A 1 309 ? -36.589 -46.348 48.354 1.00 35.75 309 GLY A N 1
ATOM 2487 C CA . GLY A 1 309 ? -38.050 -46.408 48.327 1.00 35.75 309 GLY A CA 1
ATOM 2488 C C . GLY A 1 309 ? -38.533 -47.776 48.785 1.00 35.75 309 GLY A C 1
ATOM 2489 O O . GLY A 1 309 ? -38.626 -48.699 47.982 1.00 35.75 309 GLY A O 1
ATOM 2490 N N . ASN A 1 310 ? -38.808 -47.891 50.083 1.00 41.12 310 ASN A N 1
ATOM 2491 C CA . ASN A 1 310 ? -39.563 -48.981 50.694 1.00 41.12 310 ASN A CA 1
ATOM 2492 C C . ASN A 1 310 ? -41.010 -48.953 50.169 1.00 41.12 310 ASN A C 1
ATOM 2494 O O . ASN A 1 310 ? -41.672 -47.925 50.292 1.00 41.12 310 ASN A O 1
ATOM 2498 N N . PHE A 1 311 ? -41.525 -50.082 49.683 1.00 36.03 311 PHE A N 1
ATOM 2499 C CA . PHE A 1 311 ? -42.964 -50.317 49.525 1.00 36.03 311 PHE A CA 1
ATOM 2500 C C . PHE A 1 311 ? -43.382 -51.486 50.426 1.00 36.03 311 PHE A C 1
ATOM 2502 O O . PHE A 1 311 ? -42.745 -52.539 50.356 1.00 36.03 311 PHE A O 1
ATOM 2509 N N . PRO A 1 312 ? -44.420 -51.334 51.270 1.00 53.84 312 PRO A N 1
ATOM 2510 C CA . PRO A 1 312 ? -45.090 -52.453 51.915 1.00 53.84 312 PRO A CA 1
ATOM 2511 C C . PRO A 1 312 ? -46.378 -52.860 51.171 1.00 53.84 312 PRO A C 1
ATOM 2513 O O . PRO A 1 312 ? -47.094 -51.997 50.668 1.00 53.84 312 PRO A O 1
ATOM 2516 N N . ASN A 1 313 ? -46.648 -54.172 51.238 1.00 39.41 313 ASN A N 1
ATOM 2517 C CA . ASN A 1 313 ? -47.847 -54.950 50.869 1.00 39.41 313 ASN A CA 1
ATOM 2518 C C . ASN A 1 313 ? -48.299 -54.980 49.405 1.00 39.41 313 ASN A C 1
ATOM 2520 O O . ASN A 1 313 ? -48.937 -54.015 48.937 1.00 39.41 313 ASN A O 1
#

Nearest PDB structures (foldseek):
  4u0c-assembly1_A  TM=4.218E-01  e=8.126E-02  Human immunodeficiency virus type 1 (NEW YORK-5 ISOLATE)
  5tsx-assembly1_H  TM=4.197E-01  e=1.216E-01  Human immunodeficiency virus type 1 (NEW YORK-5 ISOLATE)
  8tqp-assembly1_F  TM=4.163E-01  e=3.878E-01  Human immunodeficiency virus 1
  1w99-assembly1_A  TM=2.911E-01  e=6.527E+00  Bacillus thuringiensis serovar israelensis

Solvent-accessible surface area (backbone atoms only — not comparable to full-atom values): 20018 Å² total; per-residue (Å²): 133,88,76,89,83,89,88,88,80,88,82,88,78,91,84,84,87,83,90,85,88,88,85,87,89,88,93,83,77,90,76,89,79,74,90,47,76,65,57,58,51,50,52,53,52,51,54,51,51,52,52,53,53,50,53,49,49,52,51,52,52,52,50,51,51,52,52,49,50,54,51,49,53,62,50,52,54,62,54,54,68,68,68,70,79,78,83,79,86,88,88,78,90,81,87,89,85,89,85,90,84,90,85,82,91,74,97,67,74,81,76,80,74,79,67,76,80,61,66,72,41,56,76,89,43,75,66,55,51,53,54,38,51,53,41,48,54,50,44,45,72,77,38,47,85,81,40,79,43,47,59,52,44,36,57,62,52,53,75,34,40,33,68,62,55,32,54,55,49,51,52,48,57,64,62,39,76,79,70,75,70,74,82,53,35,58,65,53,48,52,49,54,61,48,42,75,76,45,51,61,72,56,48,24,50,52,26,49,55,49,53,71,70,50,59,48,52,91,74,57,55,60,69,64,47,49,53,54,50,52,61,31,46,70,51,40,81,80,68,54,54,48,54,51,28,50,51,45,63,73,24,44,41,66,69,60,48,50,53,41,55,77,68,58,51,64,84,75,54,70,59,46,42,68,60,49,49,53,53,50,47,50,51,49,71,75,39,80,62,81,67,89,71,75,78,79,76,80,74,79,82,76,76,87,78,81,83,87,77,88,80,84,135